Protein 2Z1C (pdb70)

Structure (mmCIF, N/CA/C/O backbone):
data_2Z1C
#
_entry.id   2Z1C
#
_cell.length_a   78.237
_cell.length_b   59.130
_cell.length_c   53.973
_cell.angle_alpha   90.00
_cell.angle_beta   109.01
_cell.angle_gamma   90.00
#
_symmetry.space_group_name_H-M   'C 1 2 1'
#
loop_
_entity.id
_entity.type
_entity.pdbx_description
1 polymer 'Hydrogenase expression/formation protein HypC'
2 non-polymer GLYCEROL
3 non-polymer 'TETRAETHYLENE GLYCOL'
4 water water
#
loop_
_atom_site.group_PDB
_atom_site.id
_atom_site.type_symbol
_atom_site.label_atom_id
_atom_site.label_alt_id
_atom_site.label_comp_id
_atom_site.label_asym_id
_atom_site.label_entity_id
_atom_site.label_seq_id
_atom_site.pdbx_PDB_ins_code
_atom_site.Cartn_x
_atom_site.Cartn_y
_atom_site.Cartn_z
_atom_site.occupancy
_atom_site.B_iso_or_equiv
_atom_site.auth_seq_id
_atom_site.auth_comp_id
_atom_site.auth_asym_id
_atom_site.auth_atom_id
_atom_site.pdbx_PDB_model_num
ATOM 1 N N . CYS A 1 2 ? 25.779 -1.929 31.505 1.00 72.75 2 CYS A N 1
ATOM 2 C CA . CYS A 1 2 ? 26.086 -3.355 31.827 1.00 72.42 2 CYS A CA 1
ATOM 3 C C . CYS A 1 2 ? 25.984 -3.642 33.321 1.00 71.81 2 CYS A C 1
ATOM 4 O O . CYS A 1 2 ? 25.228 -4.531 33.719 1.00 72.33 2 CYS A O 1
ATOM 7 N N . LEU A 1 3 ? 26.717 -2.888 34.138 1.00 70.56 3 LEU A N 1
ATOM 8 C CA . LEU A 1 3 ? 26.577 -2.930 35.596 1.00 69.02 3 LEU A CA 1
ATOM 9 C C . LEU A 1 3 ? 26.957 -1.576 36.199 1.00 67.52 3 LEU A C 1
ATOM 10 O O . LEU A 1 3 ? 28.130 -1.205 36.207 1.00 67.95 3 LEU A O 1
ATOM 15 N N . ALA A 1 4 ? 25.969 -0.850 36.712 1.00 65.38 4 ALA A N 1
ATOM 16 C CA . ALA A 1 4 ? 26.156 0.495 37.269 1.00 63.20 4 ALA A CA 1
ATOM 17 C C . ALA A 1 4 ? 26.668 1.517 36.249 1.00 61.28 4 ALA A C 1
ATOM 18 O O . ALA A 1 4 ? 27.441 2.417 36.585 1.00 60.71 4 ALA A O 1
ATOM 20 N N . VAL A 1 5 ? 26.206 1.373 35.009 1.00 58.46 5 VAL A N 1
ATOM 21 C CA . VAL A 1 5 ? 26.562 2.251 33.896 1.00 55.83 5 VAL A CA 1
ATOM 22 C C . VAL A 1 5 ? 26.072 3.677 34.174 1.00 53.58 5 VAL A C 1
ATOM 23 O O . VAL A 1 5 ? 24.989 3.846 34.721 1.00 53.34 5 VAL A O 1
ATOM 27 N N . PRO A 1 6 ? 26.863 4.703 33.816 1.00 51.76 6 PRO A N 1
ATOM 28 C CA . PRO A 1 6 ? 26.410 6.083 34.055 1.00 50.58 6 PRO A CA 1
ATOM 29 C C . PRO A 1 6 ? 25.169 6.499 33.270 1.00 48.86 6 PRO A C 1
ATOM 30 O O . PRO A 1 6 ? 24.951 6.054 32.145 1.00 48.18 6 PRO A O 1
ATOM 34 N N . GLY A 1 7 ? 24.365 7.371 33.870 1.00 47.01 7 GLY A N 1
ATOM 35 C CA . GLY A 1 7 ? 23.234 7.972 33.169 1.00 45.75 7 GLY A CA 1
ATOM 36 C C . GLY A 1 7 ? 23.334 9.478 33.123 1.00 45.20 7 GLY A C 1
ATOM 37 O O . GLY A 1 7 ? 24.033 10.090 33.935 1.00 43.86 7 GLY A O 1
ATOM 38 N N . LYS A 1 8 ? 22.619 10.080 32.180 1.00 43.27 8 LYS A N 1
ATOM 39 C CA . LYS A 1 8 ? 22.687 11.523 32.003 1.00 43.65 8 LYS A CA 1
ATOM 40 C C . LYS A 1 8 ? 21.549 12.200 32.744 1.00 43.34 8 LYS A C 1
ATOM 41 O O . LYS A 1 8 ? 20.385 11.887 32.528 1.00 42.51 8 LYS A O 1
ATOM 47 N N . VAL A 1 9 ? 21.875 13.195 33.565 1.00 43.11 9 VAL A N 1
ATOM 48 C CA . VAL A 1 9 ? 20.836 13.913 34.282 1.00 42.54 9 VAL A CA 1
ATOM 49 C C . VAL A 1 9 ? 20.139 14.852 33.317 1.00 43.43 9 VAL A C 1
ATOM 50 O O . VAL A 1 9 ? 20.763 15.714 32.672 1.00 42.78 9 VAL A O 1
ATOM 54 N N . ILE A 1 10 ? 18.817 14.696 33.211 1.00 43.11 10 ILE A N 1
ATOM 55 C CA . ILE A 1 10 ? 18.090 15.513 32.244 1.00 43.40 10 ILE A CA 1
ATOM 56 C C . ILE A 1 10 ? 17.155 16.520 32.925 1.00 43.40 10 ILE A C 1
ATOM 57 O O . ILE A 1 10 ? 16.856 17.556 32.347 1.00 42.15 10 ILE A O 1
ATOM 62 N N . GLU A 1 11 ? 16.719 16.205 34.143 1.00 42.70 11 GLU A N 1
ATOM 63 C CA . GLU A 1 11 ? 15.894 17.110 34.938 1.00 44.97 11 GLU A CA 1
ATOM 64 C C . GLU A 1 11 ? 16.258 17.024 36.418 1.00 43.63 11 GLU A C 1
ATOM 65 O O . GLU A 1 11 ? 16.692 15.976 36.883 1.00 44.30 11 GLU A O 1
ATOM 71 N N . VAL A 1 12 ? 16.176 18.142 37.132 1.00 43.16 12 VAL A N 1
ATOM 72 C CA . VAL A 1 12 ? 16.392 18.197 38.580 1.00 43.43 12 VAL A CA 1
ATOM 73 C C . VAL A 1 12 ? 15.256 18.985 39.252 1.00 44.51 12 VAL A C 1
ATOM 74 O O . VAL A 1 12 ? 14.970 20.127 38.892 1.00 43.87 12 VAL A O 1
ATOM 78 N N . ASN A 1 13 ? 14.593 18.351 40.212 1.00 44.04 13 ASN A N 1
ATOM 79 C CA . ASN A 1 13 ? 13.524 19.009 40.956 1.00 45.26 13 ASN A CA 1
ATOM 80 C C . ASN A 1 13 ? 13.785 18.709 42.422 1.00 45.32 13 ASN A C 1
ATOM 81 O O . ASN A 1 13 ? 13.471 17.622 42.920 1.00 45.26 13 ASN A O 1
ATOM 86 N N . GLY A 1 14 ? 14.451 19.647 43.082 1.00 45.01 14 GLY A N 1
ATOM 87 C CA . GLY A 1 14 ? 14.769 19.477 44.496 1.00 47.27 14 GLY A CA 1
ATOM 88 C C . GLY A 1 14 ? 15.786 18.354 44.584 1.00 46.83 14 GLY A C 1
ATOM 89 O O . GLY A 1 14 ? 16.773 18.375 43.842 1.00 47.35 14 GLY A O 1
ATOM 90 N N . PRO A 1 15 ? 15.520 17.349 45.446 1.00 47.59 15 PRO A N 1
ATOM 91 C CA . PRO A 1 15 ? 16.359 16.160 45.642 1.00 46.71 15 PRO A CA 1
ATOM 92 C C . PRO A 1 15 ? 16.068 15.008 44.682 1.00 46.08 15 PRO A C 1
ATOM 93 O O . PRO A 1 15 ? 16.643 13.929 44.851 1.00 46.43 15 PRO A O 1
ATOM 97 N N . VAL A 1 16 ? 15.251 15.239 43.657 1.00 44.95 16 VAL A N 1
ATOM 98 C CA . VAL A 1 16 ? 14.936 14.191 42.690 1.00 45.18 16 VAL A CA 1
ATOM 99 C C . VAL A 1 16 ? 15.354 14.578 41.282 1.00 45.25 16 VAL A C 1
ATOM 100 O O . VAL A 1 16 ? 14.976 15.648 40.779 1.00 45.21 16 VAL A O 1
ATOM 104 N N . ALA A 1 17 ? 16.072 13.671 40.621 1.00 43.86 17 ALA A N 1
ATOM 105 C CA . ALA A 1 17 ? 16.431 13.907 39.236 1.00 43.22 17 ALA A CA 1
ATOM 106 C C . ALA A 1 17 ? 15.749 12.895 38.335 1.00 42.67 17 ALA A C 1
ATOM 107 O O . ALA A 1 17 ? 15.470 11.776 38.770 1.00 44.10 17 ALA A O 1
ATOM 109 N N . VAL A 1 18 ? 15.571 13.265 37.071 1.00 41.76 18 VAL A N 1
ATOM 110 C CA . VAL A 1 18 ? 15.288 12.289 36.016 1.00 40.83 18 VAL A CA 1
ATOM 111 C C . VAL A 1 18 ? 16.612 12.078 35.266 1.00 42.71 18 VAL A C 1
ATOM 112 O O . VAL A 1 18 ? 17.254 13.032 34.820 1.00 42.88 18 VAL A O 1
ATOM 116 N N . VAL A 1 19 ? 16.988 10.818 35.115 1.00 41.33 19 VAL A N 1
ATOM 117 C CA . VAL A 1 19 ? 18.301 10.457 34.580 1.00 41.31 19 V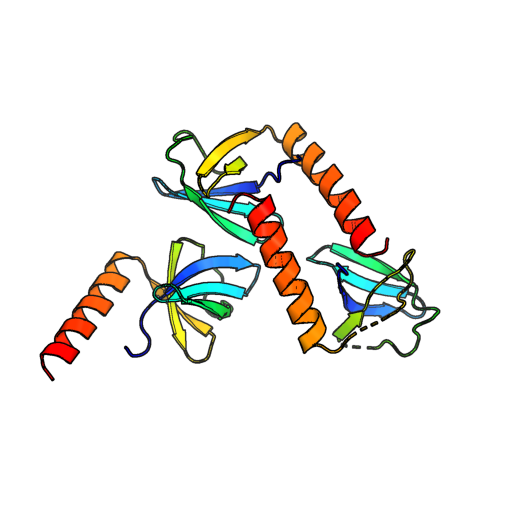AL A CA 1
ATOM 118 C C . VAL A 1 19 ? 18.044 9.471 33.444 1.00 42.17 19 VAL A C 1
ATOM 119 O O . VAL A 1 19 ? 17.260 8.539 33.600 1.00 43.35 19 VAL A O 1
ATOM 123 N N . ASP A 1 20 ? 18.717 9.675 32.315 1.00 40.92 20 ASP A N 1
ATOM 124 C CA . ASP A 1 20 ? 18.476 8.890 31.096 1.00 41.96 20 ASP A CA 1
ATOM 125 C C . ASP A 1 20 ? 19.593 7.868 30.975 1.00 42.37 20 ASP A C 1
ATOM 126 O O . ASP A 1 20 ? 20.772 8.228 30.911 1.00 43.34 20 ASP A O 1
ATOM 131 N N . PHE A 1 21 ? 19.213 6.590 30.995 1.00 42.69 21 PHE A N 1
ATOM 132 C CA . PHE A 1 21 ? 20.143 5.486 30.824 1.00 43.62 21 PHE A CA 1
ATOM 133 C C . PHE A 1 21 ? 19.810 4.853 29.487 1.00 43.26 21 PHE A C 1
ATOM 134 O O . PHE A 1 21 ? 18.877 4.045 29.393 1.00 42.35 21 PHE A O 1
ATOM 142 N N . GLY A 1 22 ? 20.546 5.260 28.453 1.00 43.46 22 GLY A N 1
ATOM 143 C CA . GLY A 1 22 ? 20.341 4.729 27.096 1.00 42.95 22 GLY A CA 1
ATOM 144 C C . GLY A 1 22 ? 18.925 4.805 26.556 1.00 43.01 22 GLY A C 1
ATOM 145 O O . GLY A 1 22 ? 18.485 3.906 25.837 1.00 42.95 22 GLY A O 1
ATOM 146 N N . GLY A 1 23 ? 18.206 5.869 26.898 1.00 43.01 23 GLY A N 1
ATOM 147 C CA . GLY A 1 23 ? 16.835 6.041 26.415 1.00 43.37 23 GLY A CA 1
ATOM 148 C C . GLY A 1 23 ? 15.803 5.868 27.509 1.00 42.67 23 GLY A C 1
ATOM 149 O O . GLY A 1 23 ? 14.714 6.429 27.431 1.00 43.33 23 GLY A O 1
ATOM 150 N N . VAL A 1 24 ? 16.161 5.121 28.552 1.00 42.92 24 VAL A N 1
ATOM 151 C CA . VAL A 1 24 ? 15.218 4.799 29.620 1.00 43.13 24 VAL A CA 1
ATOM 152 C C . VAL A 1 24 ? 15.417 5.761 30.777 1.00 43.40 24 VAL A C 1
ATOM 153 O O . VAL A 1 24 ? 16.465 5.768 31.419 1.00 43.84 24 VAL A O 1
ATOM 157 N N . LYS A 1 25 ? 14.384 6.546 31.068 1.00 43.55 25 LYS A N 1
ATOM 158 C CA . LYS A 1 25 ? 14.502 7.554 32.111 1.00 44.58 25 LYS A CA 1
ATOM 159 C C . LYS A 1 25 ? 14.049 6.957 33.440 1.00 44.18 25 LYS A C 1
ATOM 160 O O . LYS A 1 25 ? 13.033 6.243 33.498 1.00 44.73 25 LYS A O 1
ATOM 166 N N . ARG A 1 26 ? 14.802 7.240 34.496 1.00 43.90 26 ARG A N 1
ATOM 167 C CA . ARG A 1 26 ? 14.448 6.805 35.845 1.00 43.73 26 ARG A CA 1
ATOM 168 C C . ARG A 1 26 ? 14.553 7.979 36.799 1.00 44.53 26 ARG A C 1
ATOM 169 O O . ARG A 1 26 ? 15.382 8.861 36.595 1.00 43.73 26 ARG A O 1
ATOM 171 N N . GLU A 1 27 ? 13.748 7.948 37.855 1.00 43.38 27 GLU A N 1
ATOM 172 C CA . GLU A 1 27 ? 13.897 8.932 38.933 1.00 44.02 27 GLU A CA 1
ATOM 173 C C . GLU A 1 27 ? 15.024 8.503 39.869 1.00 43.10 27 GLU A C 1
ATOM 174 O O . GLU A 1 27 ? 15.140 7.324 40.212 1.00 42.32 27 GLU A O 1
ATOM 180 N N . VAL A 1 28 ? 15.862 9.461 40.259 1.00 41.99 28 VAL A N 1
ATOM 181 C CA . VAL A 1 28 ? 17.082 9.200 41.040 1.00 42.31 28 VAL A CA 1
ATOM 182 C C . VAL A 1 28 ? 17.196 10.247 42.135 1.00 41.56 28 VAL A C 1
ATOM 183 O O . VAL A 1 28 ? 17.009 11.437 41.871 1.00 41.60 28 VAL A O 1
ATOM 187 N N . ARG A 1 29 ? 17.476 9.798 43.356 1.00 41.17 29 ARG A N 1
ATOM 188 C CA . ARG A 1 29 ? 17.646 10.706 44.477 1.00 41.59 29 ARG A CA 1
ATOM 189 C C . ARG A 1 29 ? 19.020 11.368 44.461 1.00 42.39 29 ARG A C 1
ATOM 190 O O . ARG A 1 29 ? 20.032 10.715 44.232 1.00 41.96 29 ARG A O 1
ATOM 198 N N . LEU A 1 30 ? 19.036 12.680 44.681 1.00 42.31 30 LEU A N 1
ATOM 199 C CA . LEU A 1 30 ? 20.276 13.445 44.655 1.00 42.01 30 LEU A CA 1
ATOM 200 C C . LEU A 1 30 ? 20.815 13.875 46.013 1.00 42.08 30 LEU A C 1
ATOM 201 O O . LEU A 1 30 ? 21.742 14.686 46.061 1.00 43.67 30 LEU A O 1
ATOM 206 N N . ASP A 1 31 ? 20.275 13.338 47.108 1.00 41.15 31 ASP A N 1
ATOM 207 C CA . ASP A 1 31 ? 20.618 13.809 48.451 1.00 40.81 31 ASP A CA 1
ATOM 208 C C . ASP A 1 31 ? 22.123 13.774 48.704 1.00 40.36 31 ASP A C 1
ATOM 209 O O . ASP A 1 31 ? 22.637 14.623 49.432 1.00 38.87 31 ASP A O 1
ATOM 214 N N . LEU A 1 32 ? 22.813 12.785 48.140 1.00 40.74 32 LEU A N 1
ATOM 215 C CA . LEU A 1 32 ? 24.246 12.635 48.398 1.00 43.94 32 LEU A CA 1
ATOM 216 C C . LEU A 1 32 ? 25.082 13.598 47.554 1.00 44.36 32 LEU A C 1
ATOM 217 O O . LEU A 1 32 ? 26.261 13.822 47.842 1.00 44.56 32 LEU A O 1
ATOM 222 N N . MET A 1 33 ? 24.468 14.147 46.514 1.00 45.44 33 MET A N 1
ATOM 223 C CA . MET A 1 33 ? 25.133 15.021 45.559 1.00 47.55 33 MET A CA 1
ATOM 224 C C . MET A 1 33 ? 24.182 16.157 45.215 1.00 46.60 33 MET A C 1
ATOM 225 O O . MET A 1 33 ? 23.725 16.233 44.065 1.00 46.46 33 MET A O 1
ATOM 230 N N . PRO A 1 34 ? 23.859 17.021 46.191 1.00 47.79 34 PRO A N 1
ATOM 231 C CA . PRO A 1 34 ? 22.740 17.940 45.957 1.00 48.76 34 PRO A CA 1
ATOM 232 C C . PRO A 1 34 ? 22.978 19.059 44.933 1.00 49.71 34 PRO A C 1
ATOM 233 O O . PRO A 1 34 ? 22.007 19.701 44.512 1.00 50.98 34 PRO A O 1
ATOM 237 N N . ASP A 1 35 ? 24.230 19.242 44.514 1.00 49.32 35 ASP A N 1
ATOM 238 C CA . ASP A 1 35 ? 24.629 20.257 43.531 1.00 49.82 35 ASP A CA 1
ATOM 239 C C . ASP A 1 35 ? 24.486 19.755 42.090 1.00 47.55 35 ASP A C 1
ATOM 240 O O . ASP A 1 35 ? 24.728 20.509 41.140 1.00 47.53 35 ASP A O 1
ATOM 245 N N . THR A 1 36 ? 24.094 18.495 41.914 1.00 45.67 36 THR A N 1
ATOM 246 C CA . THR A 1 36 ? 23.937 17.921 40.574 1.00 44.58 36 THR A CA 1
ATOM 247 C C . THR A 1 36 ? 22.996 18.741 39.691 1.00 45.04 36 THR A C 1
ATOM 248 O O . THR A 1 36 ? 21.958 19.215 40.157 1.00 45.68 36 THR A O 1
ATOM 252 N N . LYS A 1 37 ? 23.360 18.888 38.421 1.00 43.99 37 LYS A N 1
ATOM 253 C CA . LYS A 1 37 ? 22.575 19.705 37.494 1.00 44.07 37 LYS A CA 1
ATOM 254 C C . LYS A 1 37 ? 22.277 18.959 36.200 1.00 42.53 37 LYS A C 1
ATOM 255 O O . LYS A 1 37 ? 22.973 17.996 35.840 1.00 41.32 37 LYS A O 1
ATOM 261 N N . PRO A 1 38 ? 21.219 19.385 35.484 1.00 42.05 38 PRO A N 1
ATOM 262 C CA . PRO A 1 38 ? 21.042 18.754 34.170 1.00 42.19 38 PRO A CA 1
ATOM 263 C C . PRO A 1 38 ? 22.303 18.898 33.324 1.00 42.01 38 PRO A C 1
ATOM 264 O O . PRO A 1 38 ? 22.886 19.993 33.244 1.00 41.56 38 PRO A O 1
ATOM 268 N N . GLY A 1 39 ? 22.691 17.802 32.684 1.00 42.31 39 GLY A N 1
ATOM 269 C CA . GLY A 1 39 ? 23.864 17.765 31.802 1.00 43.03 39 GLY A CA 1
ATOM 270 C C . GLY A 1 39 ? 24.987 17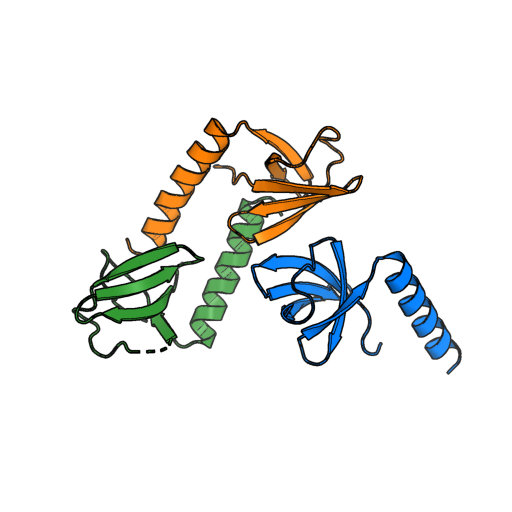.005 32.487 1.00 43.27 39 GLY A C 1
ATOM 271 O O . GLY A 1 39 ? 25.907 16.512 31.818 1.00 43.59 39 GLY A O 1
ATOM 272 N N . ASP A 1 40 ? 24.902 16.885 33.814 1.00 41.40 40 ASP A N 1
ATOM 273 C CA . ASP A 1 40 ? 25.837 16.045 34.548 1.00 42.67 40 ASP A CA 1
ATOM 274 C C . ASP A 1 40 ? 25.537 14.587 34.230 1.00 43.30 40 ASP A C 1
ATOM 275 O O 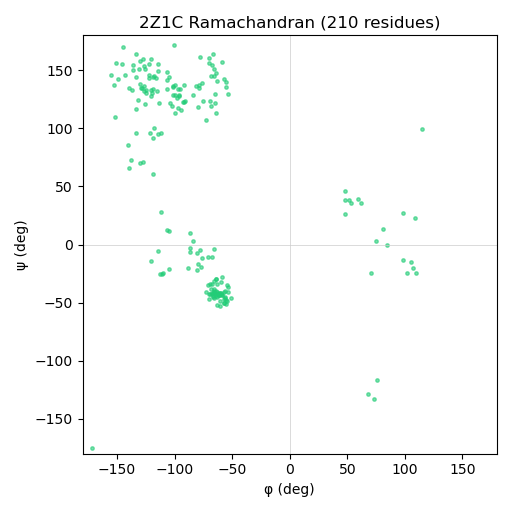. ASP A 1 40 ? 24.407 14.227 33.861 1.00 42.87 40 ASP A O 1
ATOM 280 N N . TRP A 1 41 ? 26.559 13.748 34.397 1.00 44.19 41 TRP A N 1
ATOM 281 C CA . TRP A 1 41 ? 26.361 12.304 34.413 1.00 43.98 41 TRP A CA 1
ATOM 282 C C . TRP A 1 41 ? 26.513 11.757 35.839 1.00 44.31 41 TRP A C 1
ATOM 283 O O . TRP A 1 41 ? 27.303 12.283 36.637 1.00 44.76 41 TRP A O 1
ATOM 294 N N . VAL A 1 42 ? 25.773 10.691 36.142 1.00 44.23 42 VAL A N 1
ATOM 295 C CA . VAL A 1 42 ? 25.826 10.078 37.470 1.00 44.16 42 VAL A CA 1
ATOM 296 C C . VAL A 1 42 ? 25.893 8.560 37.425 1.00 45.12 42 VAL A C 1
ATOM 297 O O . VAL A 1 42 ? 25.338 7.920 36.517 1.00 45.53 42 VAL A O 1
ATOM 301 N N . ILE A 1 43 ? 26.546 8.014 38.444 1.00 45.28 43 ILE A N 1
ATOM 302 C CA . ILE A 1 43 ? 26.457 6.592 38.751 1.00 45.37 43 ILE A CA 1
ATOM 303 C C . ILE A 1 43 ? 25.493 6.441 39.921 1.00 46.32 43 ILE A C 1
ATOM 304 O O . ILE A 1 43 ? 25.546 7.207 40.896 1.00 45.73 43 ILE A O 1
ATOM 309 N N . VAL A 1 44 ? 24.614 5.448 39.805 1.00 47.36 44 VAL A N 1
ATOM 310 C CA . VAL A 1 44 ? 23.488 5.273 40.721 1.00 47.78 44 VAL A CA 1
ATOM 311 C C . VAL A 1 44 ? 23.575 3.920 41.408 1.00 49.44 44 VAL A C 1
ATOM 312 O O . VAL A 1 44 ? 23.811 2.904 40.757 1.00 49.83 44 VAL A O 1
ATOM 316 N N . HIS A 1 45 ? 23.395 3.917 42.725 1.00 49.03 45 HIS A N 1
ATOM 317 C CA . HIS A 1 45 ? 23.318 2.697 43.510 1.00 50.26 45 HIS A CA 1
ATOM 318 C C . HIS A 1 45 ? 22.026 2.717 44.317 1.00 49.74 45 HIS A C 1
ATOM 319 O O . HIS A 1 45 ? 21.787 3.645 45.098 1.00 49.33 45 HIS A O 1
ATOM 326 N N . THR A 1 46 ? 21.183 1.709 44.103 1.00 48.74 46 THR A N 1
ATOM 327 C CA . THR A 1 46 ? 19.928 1.575 44.837 1.00 48.59 46 THR A CA 1
ATOM 328 C C . THR A 1 46 ? 19.143 2.894 44.852 1.00 47.62 46 THR A C 1
ATOM 329 O O . THR A 1 46 ? 18.676 3.343 45.897 1.00 46.96 46 THR A O 1
ATOM 333 N N . GLY A 1 47 ? 19.036 3.526 43.687 1.00 46.48 47 GLY A N 1
ATOM 334 C CA . GLY A 1 47 ? 18.203 4.721 43.526 1.00 46.30 47 GLY A CA 1
ATOM 335 C C . GLY A 1 47 ? 18.799 6.067 43.896 1.00 46.35 47 GLY A C 1
ATOM 336 O O . GLY A 1 47 ? 18.114 7.079 43.788 1.00 46.06 47 GLY A O 1
ATOM 337 N N . PHE A 1 48 ? 20.052 6.085 44.349 1.00 45.77 48 PHE A N 1
ATOM 338 C CA . PHE A 1 48 ? 20.723 7.323 44.734 1.00 45.13 48 PHE A CA 1
ATOM 339 C C . PHE A 1 48 ? 21.951 7.546 43.872 1.00 44.87 48 PHE A C 1
ATOM 340 O O . PHE A 1 48 ? 22.748 6.630 43.689 1.00 45.36 48 PHE A O 1
ATOM 348 N N . ALA A 1 49 ? 22.107 8.768 43.380 1.00 44.68 49 ALA A N 1
ATOM 349 C CA . ALA A 1 49 ? 23.339 9.193 42.701 1.00 44.38 49 ALA A CA 1
ATOM 350 C C . ALA A 1 49 ? 24.469 9.167 43.723 1.00 45.34 49 ALA A C 1
ATOM 351 O O . ALA A 1 49 ? 24.372 9.795 44.788 1.00 45.06 49 ALA A O 1
ATOM 353 N N . ILE A 1 50 ? 25.506 8.382 43.435 1.00 44.88 50 ILE A N 1
ATOM 354 C CA . ILE A 1 50 ? 26.627 8.254 44.370 1.00 45.26 50 ILE A CA 1
ATOM 355 C C . ILE A 1 50 ? 27.932 8.820 43.808 1.00 45.46 50 ILE A C 1
ATOM 356 O O . ILE A 1 50 ? 28.938 8.890 44.517 1.00 45.93 50 ILE A O 1
ATOM 361 N N . GLU A 1 51 ? 27.912 9.230 42.545 1.00 45.11 51 GLU A N 1
ATOM 362 C CA . GLU A 1 51 ? 29.045 9.925 41.957 1.00 46.74 51 GLU A CA 1
ATOM 363 C C . GLU A 1 51 ? 28.541 10.824 40.860 1.00 46.95 51 GLU A C 1
ATOM 364 O O . GLU A 1 51 ? 27.715 10.391 40.056 1.00 46.41 51 GLU A O 1
ATOM 370 N N . LYS A 1 52 ? 29.070 12.043 40.817 1.00 47.24 52 LYS A N 1
ATOM 371 C CA . LYS A 1 52 ? 28.816 12.925 39.686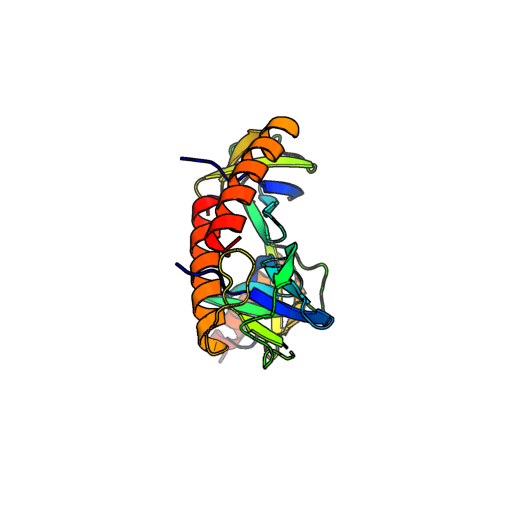 1.00 49.44 52 LYS A CA 1
ATOM 372 C C . LYS A 1 52 ? 30.034 12.900 38.772 1.00 47.99 52 LYS A C 1
ATOM 373 O O . LYS A 1 52 ? 31.183 12.936 39.225 1.00 47.11 52 LYS A O 1
ATOM 379 N N . LEU A 1 53 ? 29.786 12.803 37.471 1.00 46.70 53 LEU A N 1
ATOM 380 C CA . LEU A 1 53 ? 30.879 12.762 36.520 1.00 46.80 53 LEU A CA 1
ATOM 381 C C . LEU A 1 53 ? 30.504 13.493 35.243 1.00 47.12 53 LEU A C 1
ATOM 382 O O . LEU A 1 53 ? 29.348 13.871 35.043 1.00 45.59 53 LEU A O 1
ATOM 387 N N . ASP A 1 54 ? 31.500 13.698 34.393 1.00 46.35 54 ASP A N 1
ATOM 388 C CA . ASP A 1 54 ? 31.223 14.389 33.149 1.00 47.60 54 ASP A CA 1
ATOM 389 C C . ASP A 1 54 ? 31.104 13.393 32.005 1.00 47.68 54 ASP A C 1
ATOM 390 O O . ASP A 1 54 ? 31.355 12.191 32.182 1.00 47.02 54 ASP A O 1
ATOM 395 N N . GLU A 1 55 ? 30.682 13.898 30.849 1.00 47.51 55 GLU A N 1
ATOM 396 C CA . GLU A 1 55 ? 30.502 13.045 29.678 1.00 47.10 55 GLU A CA 1
ATOM 397 C C . GLU A 1 55 ? 31.760 12.270 29.277 1.00 45.91 55 GLU A C 1
ATOM 398 O O . GLU A 1 55 ? 31.674 11.098 28.908 1.00 46.10 55 GLU A O 1
ATOM 404 N N . LYS A 1 56 ? 32.922 12.911 29.358 1.00 45.43 56 LYS A N 1
ATOM 405 C CA . LYS A 1 56 ? 34.191 12.278 29.006 1.00 44.42 56 LYS A CA 1
ATOM 406 C C . LYS A 1 56 ? 34.450 11.008 29.811 1.00 44.91 56 LYS A C 1
ATOM 407 O O . LYS A 1 56 ? 34.822 9.967 29.271 1.00 43.59 56 LYS A O 1
ATOM 413 N N . LYS A 1 57 ? 34.239 11.098 31.119 1.00 44.33 57 LYS A N 1
ATOM 414 C CA . LYS A 1 57 ? 34.492 9.951 31.989 1.00 44.40 57 LYS A CA 1
ATOM 415 C C . LYS A 1 57 ? 33.436 8.871 31.764 1.00 43.53 57 LYS A C 1
ATOM 416 O O . LYS A 1 57 ? 33.746 7.679 31.816 1.00 42.51 57 LYS A O 1
ATOM 422 N N . ALA A 1 58 ? 32.201 9.289 31.488 1.00 43.17 58 ALA A N 1
ATOM 423 C CA . ALA A 1 58 ? 31.120 8.352 31.210 1.00 42.21 58 ALA A CA 1
ATOM 424 C C . ALA A 1 58 ? 31.435 7.537 29.965 1.00 41.76 58 ALA A C 1
ATOM 425 O O . ALA A 1 58 ? 31.193 6.330 29.932 1.00 40.00 58 ALA A O 1
ATOM 427 N N . MET A 1 59 ? 31.949 8.215 28.939 1.00 40.94 59 MET A N 1
ATOM 428 C CA . MET A 1 59 ? 32.391 7.571 27.703 1.00 41.11 59 MET A CA 1
ATOM 429 C C . MET A 1 59 ? 33.482 6.531 27.944 1.00 40.17 59 MET A C 1
ATOM 430 O O . MET A 1 59 ? 33.450 5.422 27.401 1.00 40.14 59 MET A O 1
ATOM 435 N N . GLU A 1 60 ? 34.448 6.883 28.785 1.00 39.75 60 GLU A N 1
ATOM 436 C CA . GLU A 1 60 ? 35.559 6.001 29.062 1.00 38.78 60 GLU A CA 1
ATOM 437 C C . GLU A 1 60 ? 35.069 4.758 29.794 1.00 38.52 60 GLU A C 1
ATOM 438 O O . GLU A 1 60 ? 35.492 3.662 29.467 1.00 36.87 60 GLU A O 1
ATOM 444 N N . ILE A 1 61 ? 34.134 4.941 30.723 1.00 39.40 61 ILE A N 1
ATOM 445 C CA . ILE A 1 61 ? 33.544 3.815 31.448 1.00 40.33 61 ILE A CA 1
ATOM 446 C C . ILE A 1 61 ? 32.808 2.912 30.464 1.00 40.11 61 ILE A C 1
ATOM 447 O O . ILE A 1 61 ? 32.953 1.704 30.533 1.00 39.39 61 ILE A O 1
ATOM 452 N N . LEU A 1 62 ? 32.025 3.484 29.552 1.00 40.73 62 LEU A N 1
ATOM 453 C CA . LEU A 1 62 ? 31.356 2.655 28.551 1.00 41.18 62 LEU A CA 1
ATOM 454 C C . LEU A 1 62 ? 32.334 1.918 27.655 1.00 40.39 62 LEU A C 1
ATOM 455 O O . LEU A 1 62 ? 32.128 0.741 27.343 1.00 40.86 62 LEU A O 1
ATOM 460 N N . GLU A 1 63 ? 33.394 2.594 27.222 1.00 40.06 63 GLU A N 1
ATOM 461 C CA . GLU A 1 63 ? 34.460 1.899 26.484 1.00 39.56 63 GLU A CA 1
ATOM 462 C C . GLU A 1 63 ? 35.084 0.734 27.253 1.00 38.89 63 GLU A C 1
ATOM 463 O O . GLU A 1 63 ? 35.353 -0.313 26.679 1.00 39.42 63 GLU A O 1
ATOM 469 N N . ALA A 1 64 ? 35.302 0.910 28.551 1.00 38.66 64 ALA A N 1
ATOM 470 C CA . ALA A 1 64 ? 35.843 -0.186 29.362 1.00 38.57 64 ALA A CA 1
ATOM 471 C C . ALA A 1 64 ? 34.871 -1.361 29.411 1.00 38.47 64 ALA A C 1
ATOM 472 O O . ALA A 1 64 ? 35.271 -2.492 29.200 1.00 39.41 64 ALA A O 1
ATOM 474 N N . TRP A 1 65 ? 33.583 -1.091 29.614 1.00 39.81 65 TRP A N 1
ATOM 475 C CA . TRP A 1 65 ? 32.581 -2.153 29.580 1.00 41.13 65 TRP A CA 1
ATOM 476 C C . TRP A 1 65 ? 32.564 -2.915 28.273 1.00 41.67 65 TRP A C 1
ATOM 477 O O . TRP A 1 65 ? 32.598 -4.145 28.248 1.00 41.55 65 TRP A O 1
ATOM 488 N N . ALA A 1 66 ? 32.505 -2.164 27.178 1.00 42.17 66 ALA A N 1
ATOM 489 C CA . ALA A 1 66 ? 32.568 -2.753 25.850 1.00 42.44 66 ALA A CA 1
ATOM 490 C C . ALA A 1 66 ? 33.805 -3.647 25.716 1.00 42.45 66 ALA A C 1
ATOM 491 O O . ALA A 1 66 ? 33.741 -4.741 25.151 1.00 42.62 66 ALA A O 1
ATOM 493 N N . GLU A 1 67 ? 34.930 -3.200 26.267 1.00 43.22 67 GLU A N 1
ATOM 494 C CA . GLU A 1 67 ? 36.178 -3.966 26.201 1.00 43.64 67 GLU A CA 1
ATOM 495 C C . GLU A 1 67 ? 36.160 -5.233 27.059 1.00 44.82 67 GLU A C 1
ATOM 496 O O . GLU A 1 67 ? 36.555 -6.293 26.573 1.00 44.77 67 GLU A O 1
ATOM 502 N N . VAL A 1 68 ? 35.709 -5.138 28.309 1.00 46.15 68 VAL A N 1
ATOM 503 C CA . VAL A 1 68 ? 35.631 -6.324 29.176 1.00 47.55 68 VAL A CA 1
ATOM 504 C C . VAL A 1 68 ? 34.687 -7.365 28.583 1.00 48.30 68 VAL A C 1
ATOM 505 O O . VAL A 1 68 ? 34.984 -8.555 28.607 1.00 47.99 68 VAL A O 1
ATOM 509 N N . GLU A 1 69 ? 33.539 -6.913 28.081 1.00 50.01 69 GLU A N 1
ATOM 510 C CA . GLU A 1 69 ? 32.562 -7.814 27.471 1.00 51.79 69 GLU A CA 1
ATOM 511 C C . GLU A 1 69 ? 33.083 -8.504 26.220 1.00 52.36 69 GLU A C 1
ATOM 512 O O . GLU A 1 69 ? 32.874 -9.707 26.037 1.00 52.95 69 GLU A O 1
ATOM 518 N N . LYS A 1 70 ? 33.778 -7.749 25.373 1.00 53.26 70 LYS A N 1
ATOM 519 C CA . LYS A 1 70 ? 34.470 -8.348 24.233 1.00 53.70 70 LYS A CA 1
ATOM 520 C C . LYS A 1 70 ? 35.530 -9.341 24.697 1.00 54.41 70 LYS A C 1
ATOM 521 O O . LYS A 1 70 ? 35.638 -10.429 24.133 1.00 54.17 70 LYS A O 1
ATOM 523 N N . ALA A 1 71 ? 36.296 -8.973 25.722 1.00 55.18 71 ALA A N 1
ATOM 524 C CA . ALA A 1 71 ? 37.392 -9.817 26.207 1.00 56.38 71 ALA A CA 1
ATOM 525 C C . ALA A 1 71 ? 36.900 -11.134 26.800 1.00 57.29 71 ALA A C 1
ATOM 526 O O . ALA A 1 71 ? 37.596 -12.149 26.727 1.00 56.90 71 ALA A O 1
ATOM 528 N N . MET A 1 72 ? 35.703 -11.105 27.380 1.00 58.59 72 MET A N 1
ATOM 529 C CA . MET A 1 72 ? 35.063 -12.308 27.898 1.00 60.41 72 MET A CA 1
ATOM 530 C C . MET A 1 72 ? 34.179 -13.020 26.878 1.00 60.33 72 MET A C 1
ATOM 531 O O . MET A 1 72 ? 33.716 -14.134 27.122 1.00 60.35 72 MET A O 1
ATOM 536 N N . CYS B 1 2 ? -1.806 28.224 23.900 1.00 51.02 2 CYS B N 1
ATOM 537 C CA . CYS B 1 2 ? -1.352 29.498 23.274 1.00 50.26 2 CYS B CA 1
ATOM 538 C C . CYS B 1 2 ? -0.677 30.467 24.232 1.00 48.21 2 CYS B C 1
ATOM 539 O O . CYS B 1 2 ? -0.621 31.660 23.911 1.00 48.72 2 CYS B O 1
ATOM 542 N N . LEU B 1 3 ? -0.283 30.006 25.416 1.00 44.86 3 LEU B N 1
ATOM 543 C CA . LEU B 1 3 ? 0.517 30.833 26.309 1.00 44.01 3 LEU B CA 1
ATOM 544 C C . LEU B 1 3 ? 1.826 30.122 26.577 1.00 43.80 3 LEU B C 1
ATOM 545 O O . LEU B 1 3 ? 1.855 28.944 26.964 1.00 44.62 3 LEU B O 1
ATOM 550 N N . ALA B 1 4 ? 2.924 30.832 26.361 1.00 43.82 4 ALA B N 1
ATOM 551 C CA . ALA B 1 4 ? 4.240 30.276 26.666 1.00 44.10 4 ALA B CA 1
ATOM 552 C C . ALA B 1 4 ? 4.491 30.141 28.159 1.00 45.04 4 ALA B C 1
ATOM 553 O O . ALA B 1 4 ? 3.870 30.831 28.973 1.00 44.59 4 ALA B O 1
ATOM 555 N N . VAL B 1 5 ? 5.453 29.295 28.521 1.00 43.75 5 VAL B N 1
ATOM 556 C CA . VAL B 1 5 ? 5.872 29.172 29.918 1.00 44.28 5 VAL B CA 1
ATOM 557 C C . VAL B 1 5 ? 7.344 29.576 29.982 1.00 45.09 5 VAL B C 1
ATOM 558 O O . VAL B 1 5 ? 8.207 28.779 29.607 1.00 45.98 5 VAL B O 1
ATOM 562 N N . PRO B 1 6 ? 7.623 30.813 30.414 1.00 45.44 6 PRO B N 1
ATOM 563 C CA . PRO B 1 6 ? 9.007 31.289 30.540 1.00 45.63 6 PRO B CA 1
ATOM 564 C C . PRO B 1 6 ? 9.768 30.507 31.624 1.00 44.24 6 PRO B C 1
ATOM 565 O O . PRO B 1 6 ? 9.173 30.005 32.594 1.00 43.76 6 PRO B O 1
ATOM 569 N N . GLY B 1 7 ? 11.081 30.405 31.447 1.00 44.13 7 GLY B N 1
ATOM 570 C CA . GLY B 1 7 ? 11.955 29.782 32.437 1.00 44.21 7 GLY B CA 1
ATOM 571 C C . GLY B 1 7 ? 13.181 30.655 32.578 1.00 44.50 7 GLY B C 1
ATOM 572 O O . GLY B 1 7 ? 13.513 31.418 31.662 1.00 45.01 7 GLY B O 1
ATOM 573 N N . LYS B 1 8 ? 13.819 30.581 33.740 1.00 44.32 8 LYS B N 1
ATOM 574 C CA . LYS B 1 8 ? 14.954 31.446 34.027 1.00 44.93 8 LYS B CA 1
ATOM 575 C C . LYS B 1 8 ? 16.275 30.719 33.823 1.00 44.88 8 LYS B C 1
ATOM 576 O O . LYS B 1 8 ? 16.507 29.644 34.394 1.00 44.74 8 LYS B O 1
ATOM 582 N N . VAL B 1 9 ? 17.156 31.337 33.045 1.00 44.25 9 VAL B N 1
ATOM 583 C CA . VAL B 1 9 ? 18.481 30.766 32.830 1.00 44.15 9 VAL B CA 1
ATOM 584 C C . VAL B 1 9 ? 19.268 30.873 34.131 1.00 45.05 9 VAL B C 1
ATOM 585 O O . VAL B 1 9 ? 19.417 31.954 34.703 1.00 44.39 9 VAL B O 1
ATOM 589 N N . ILE B 1 10 ? 19.754 29.745 34.635 1.00 45.30 10 ILE B N 1
ATOM 590 C CA . ILE B 1 10 ? 20.535 29.854 35.853 1.00 46.07 10 ILE B CA 1
ATOM 591 C C . ILE B 1 10 ? 22.014 29.577 35.618 1.00 45.62 10 ILE B C 1
ATOM 592 O O . ILE B 1 10 ? 22.860 30.096 36.346 1.00 45.54 10 ILE B O 1
ATOM 597 N N . GLU B 1 11 ? 22.326 28.826 34.566 1.00 45.15 11 GLU B N 1
ATOM 598 C CA . GLU B 1 11 ? 23.714 28.517 34.227 1.00 45.62 11 GLU B CA 1
ATOM 599 C C . GLU B 1 11 ? 23.887 28.345 32.716 1.00 45.25 11 GLU B C 1
ATOM 600 O O . GLU B 1 11 ? 22.997 27.822 32.046 1.00 44.61 11 GLU B O 1
ATOM 606 N N . VAL B 1 12 ? 25.016 28.805 32.183 1.00 44.21 12 VAL B N 1
ATOM 607 C CA . VAL B 1 12 ? 25.327 28.628 30.765 1.00 44.57 12 VAL B CA 1
ATOM 608 C C . VAL B 1 12 ? 26.684 27.941 30.592 1.00 45.02 12 VAL B C 1
ATOM 609 O O . VAL B 1 12 ? 27.664 28.365 31.197 1.00 44.59 12 VAL B O 1
ATOM 613 N N . ASN B 1 13 ? 26.728 26.897 29.765 1.00 45.66 13 ASN B N 1
ATOM 614 C CA . ASN B 1 13 ? 27.945 26.138 29.468 1.00 46.67 13 ASN B CA 1
ATOM 615 C C . ASN B 1 13 ? 28.002 25.746 27.991 1.00 46.76 13 ASN B C 1
ATOM 616 O O . ASN B 1 13 ? 27.578 24.655 27.612 1.00 46.83 13 ASN B O 1
ATOM 621 N N . GLY B 1 14 ? 28.510 26.646 27.157 1.00 46.76 14 GLY B N 1
ATOM 622 C CA . GLY B 1 14 ? 28.616 26.392 25.726 1.00 46.96 14 GLY B CA 1
ATOM 623 C C . GLY B 1 14 ? 27.275 26.434 25.018 1.00 46.83 14 GLY B C 1
ATOM 624 O O . GLY B 1 14 ? 26.503 27.370 25.220 1.00 46.97 14 GLY B O 1
ATOM 625 N N . PRO B 1 15 ? 27.007 25.431 24.163 1.00 46.77 15 PRO B N 1
ATOM 626 C CA . PRO B 1 15 ? 25.735 25.258 23.459 1.00 46.39 15 PRO B CA 1
ATOM 627 C C . PRO B 1 15 ? 24.524 24.944 24.340 1.00 45.56 15 PRO B C 1
ATOM 628 O O . PRO B 1 15 ? 23.429 24.810 23.798 1.00 44.68 15 PRO B O 1
ATOM 632 N N . VAL B 1 16 ? 24.716 24.779 25.648 1.00 45.31 16 VAL B N 1
ATOM 633 C CA . VAL B 1 16 ? 23.630 24.390 26.560 1.00 45.48 16 VAL B CA 1
ATOM 634 C C . VAL B 1 16 ? 23.511 25.190 27.858 1.00 45.11 16 VAL B C 1
ATOM 635 O O . VAL B 1 16 ? 24.507 25.553 28.472 1.00 44.63 16 VAL B O 1
ATOM 639 N N . ALA B 1 17 ? 22.274 25.411 28.299 1.00 45.58 17 ALA B N 1
ATOM 640 C CA . ALA B 1 17 ? 22.001 26.134 29.534 1.00 45.13 17 ALA B CA 1
ATOM 641 C C . ALA B 1 17 ? 21.185 25.262 30.475 1.00 44.80 17 ALA B C 1
ATOM 642 O O . ALA B 1 17 ? 20.456 24.377 30.023 1.00 45.32 17 ALA B O 1
ATOM 644 N N . VAL B 1 18 ? 21.292 25.544 31.770 1.00 43.86 18 VAL B N 1
ATOM 645 C CA . VAL B 1 18 ? 20.354 25.014 32.752 1.00 43.37 18 VAL B CA 1
ATOM 646 C C . VAL B 1 18 ? 19.310 26.114 32.952 1.00 44.28 18 VAL B C 1
ATOM 647 O O . VAL B 1 18 ? 19.654 27.264 33.237 1.00 43.65 18 VAL B O 1
ATOM 651 N N . VAL B 1 19 ? 18.038 25.759 32.813 1.00 43.16 19 VAL B N 1
ATOM 652 C CA . VAL B 1 19 ? 16.948 26.729 32.898 1.00 44.22 19 VAL B CA 1
ATOM 653 C C . VAL B 1 19 ? 15.912 26.203 33.890 1.00 45.17 19 VAL B C 1
ATOM 654 O O . VAL B 1 19 ? 15.542 25.024 33.858 1.00 45.39 19 VAL B O 1
ATOM 658 N N . ASP B 1 20 ? 15.450 27.083 34.769 1.00 44.77 20 ASP B N 1
ATOM 659 C CA . ASP B 1 20 ? 14.566 26.714 35.868 1.00 45.27 20 ASP B CA 1
ATOM 660 C C . ASP B 1 20 ? 13.131 27.144 35.576 1.00 45.30 20 ASP B C 1
ATOM 661 O O . ASP B 1 20 ? 12.857 28.327 35.327 1.00 45.80 20 ASP B O 1
ATOM 666 N N . PHE B 1 21 ? 12.225 26.173 35.576 1.00 45.69 21 PHE B N 1
ATOM 667 C CA . PHE B 1 21 ? 10.790 26.405 35.386 1.00 46.50 21 PHE B CA 1
ATOM 668 C C . PHE B 1 21 ? 10.088 26.021 36.683 1.00 47.60 21 PHE B C 1
ATOM 669 O O . PHE B 1 21 ? 9.790 24.842 36.923 1.00 47.19 21 PHE B O 1
ATOM 677 N N . GLY B 1 22 ? 9.855 27.011 37.539 1.00 48.36 22 GLY B N 1
ATOM 678 C CA . GLY B 1 22 ? 9.219 26.786 38.840 1.00 47.69 22 GLY B CA 1
ATOM 679 C C . GLY B 1 22 ? 9.823 25.703 39.717 1.00 47.92 22 GLY B C 1
ATOM 680 O O . GLY B 1 22 ? 9.098 24.978 40.410 1.00 48.03 22 GLY B O 1
ATOM 681 N N . GLY B 1 23 ? 11.152 25.611 39.709 1.00 45.11 23 GLY B N 1
ATOM 682 C CA . GLY B 1 23 ? 11.886 24.700 40.572 1.00 45.59 23 GLY B CA 1
ATOM 683 C C . GLY B 1 23 ? 12.420 23.502 39.819 1.00 44.61 23 GLY B C 1
ATOM 684 O O . GLY B 1 23 ? 13.262 22.756 40.338 1.00 45.00 23 GLY B O 1
ATOM 685 N N . VAL B 1 24 ? 11.890 23.304 38.616 1.00 44.53 24 VAL B N 1
ATOM 686 C CA . VAL B 1 24 ? 12.294 22.175 37.766 1.00 45.01 24 VAL B CA 1
ATOM 687 C C . VAL B 1 24 ? 13.378 22.675 36.830 1.00 43.11 24 VAL B C 1
ATOM 688 O O . VAL B 1 24 ? 13.145 23.546 35.991 1.00 44.88 24 VAL B O 1
ATOM 692 N N . LYS B 1 25 ? 14.575 22.123 36.984 1.00 43.32 25 LYS B N 1
ATOM 693 C CA . LYS B 1 25 ? 15.688 22.543 36.148 1.00 43.66 25 LYS B CA 1
ATOM 694 C C . LYS B 1 25 ? 15.856 21.587 34.973 1.00 42.76 25 LYS B C 1
ATOM 695 O O . LYS B 1 25 ? 15.850 20.372 35.172 1.00 42.29 25 LYS B O 1
ATOM 701 N N . ARG B 1 26 ? 16.027 22.149 33.784 1.00 41.90 26 ARG B N 1
ATOM 702 C CA . ARG B 1 26 ? 16.172 21.371 32.552 1.00 42.28 26 ARG B CA 1
ATOM 703 C C . ARG B 1 26 ? 17.341 21.901 31.735 1.00 42.54 26 ARG B C 1
ATOM 704 O O . ARG B 1 26 ? 17.810 23.025 31.947 1.00 43.39 26 ARG B O 1
ATOM 712 N N . GLU B 1 27 ? 17.789 21.102 30.771 1.00 42.86 27 GLU B N 1
ATOM 713 C CA . GLU B 1 27 ? 18.845 21.516 29.860 1.00 42.30 27 GLU B CA 1
ATOM 714 C C . GLU B 1 27 ? 18.205 22.064 28.589 1.00 41.68 27 GLU B C 1
ATOM 715 O O . GLU B 1 27 ? 17.292 21.458 28.030 1.00 42.39 27 GLU B O 1
ATOM 721 N N . VAL B 1 28 ? 18.709 23.203 28.139 1.00 41.53 28 VAL B N 1
ATOM 722 C CA . VAL B 1 28 ? 18.195 23.926 26.970 1.00 42.36 28 VAL B CA 1
ATOM 723 C C . VAL B 1 28 ? 19.312 24.222 25.954 1.00 42.92 28 VAL B C 1
ATOM 724 O O . VAL B 1 28 ? 20.376 24.707 26.329 1.00 42.96 28 VAL B O 1
ATOM 728 N N . ARG B 1 29 ? 19.066 23.940 24.677 1.00 43.06 29 ARG B N 1
ATOM 729 C CA . ARG B 1 29 ? 20.037 24.236 23.625 1.00 43.86 29 ARG B CA 1
ATOM 730 C C . ARG B 1 29 ? 20.000 25.711 23.241 1.00 44.01 29 ARG B C 1
ATOM 731 O O . ARG B 1 29 ? 18.924 26.320 23.089 1.00 42.41 29 ARG B O 1
ATOM 739 N N . LEU B 1 30 ? 21.194 26.272 23.076 1.00 43.45 30 LEU B N 1
ATOM 740 C CA . LEU B 1 30 ? 21.342 27.704 22.842 1.00 44.55 30 LEU B CA 1
ATOM 741 C C . LEU B 1 30 ? 21.719 28.080 21.404 1.00 44.91 30 LEU B C 1
ATOM 742 O O . LEU B 1 30 ? 22.063 29.234 21.135 1.00 45.23 30 LEU B O 1
ATOM 747 N N . ASP B 1 31 ? 21.623 27.124 20.482 1.00 45.25 31 ASP B N 1
ATOM 748 C CA . ASP B 1 31 ? 22.057 27.334 19.096 1.00 46.12 31 ASP B CA 1
ATOM 749 C C . ASP B 1 31 ? 21.424 28.559 18.441 1.00 46.19 31 ASP B C 1
ATOM 750 O O . ASP B 1 31 ? 22.076 29.246 17.648 1.00 45.90 31 ASP B O 1
ATOM 755 N N . LEU B 1 32 ? 20.160 28.819 18.770 1.00 46.55 32 LEU B N 1
ATOM 756 C CA . LEU B 1 32 ? 19.392 29.902 18.155 1.00 48.08 32 LEU B CA 1
ATOM 757 C C . LEU B 1 32 ? 19.536 31.236 18.880 1.00 48.55 32 LEU B C 1
ATOM 758 O O . LEU B 1 32 ? 19.278 32.291 18.304 1.00 49.49 32 LEU B O 1
ATOM 763 N N . MET B 1 33 ? 19.953 31.177 20.140 1.00 49.09 33 MET B N 1
ATOM 764 C CA . MET B 1 33 ? 20.143 32.364 20.965 1.00 49.76 33 MET B CA 1
ATOM 765 C C . MET B 1 33 ? 21.524 32.293 21.618 1.00 49.69 33 MET B C 1
ATOM 766 O O . MET B 1 33 ? 21.624 32.109 22.834 1.00 49.85 33 MET B O 1
ATOM 771 N N . PRO B 1 34 ? 22.599 32.441 20.824 1.00 49.75 34 PRO B N 1
ATOM 772 C CA . PRO B 1 34 ? 23.944 32.195 21.345 1.00 49.82 34 PRO B CA 1
ATOM 773 C C . PRO B 1 34 ? 24.362 33.231 22.382 1.00 49.85 34 PRO B C 1
ATOM 774 O O . PRO B 1 34 ? 25.370 33.061 23.067 1.00 50.47 34 PRO B O 1
ATOM 778 N N . ASP B 1 35 ? 23.567 34.288 22.487 1.00 50.16 35 ASP B N 1
ATOM 779 C CA . ASP B 1 35 ? 23.831 35.417 23.369 1.00 50.44 35 ASP B CA 1
ATOM 780 C C . ASP B 1 35 ? 23.304 35.202 24.790 1.00 49.76 35 ASP B C 1
ATOM 781 O O . ASP B 1 35 ? 23.575 36.012 25.677 1.00 49.84 35 ASP B O 1
ATOM 786 N N . THR B 1 36 ? 22.574 34.108 25.003 1.00 48.39 36 THR B N 1
ATOM 787 C CA . THR B 1 36 ? 21.953 33.798 26.288 1.00 47.65 36 THR B CA 1
ATOM 788 C C . THR B 1 36 ? 22.930 33.814 27.463 1.00 47.21 36 THR B C 1
ATOM 789 O O . THR B 1 36 ? 23.991 33.187 27.414 1.00 46.92 36 THR B O 1
ATOM 793 N N . LYS B 1 37 ? 22.561 34.539 28.516 1.00 46.37 37 LYS B N 1
ATOM 794 C CA . LYS B 1 37 ? 23.377 34.599 29.725 1.00 46.02 37 LYS B CA 1
ATOM 795 C C . LYS B 1 37 ? 22.532 34.267 30.958 1.00 45.94 37 LYS B C 1
ATOM 796 O O . LYS B 1 37 ? 21.300 34.350 30.898 1.00 45.07 37 LYS B O 1
ATOM 802 N N . PRO B 1 38 ? 23.178 33.865 32.069 1.00 45.61 38 PRO B N 1
ATOM 803 C CA . PRO B 1 38 ? 22.424 33.579 33.293 1.00 45.30 38 PRO B CA 1
ATOM 804 C C . PRO B 1 38 ? 21.606 34.798 33.708 1.00 44.83 38 PRO B C 1
ATOM 805 O O . PRO B 1 38 ? 22.076 35.926 33.556 1.00 45.19 38 PRO B O 1
ATOM 809 N N . GLY B 1 39 ? 20.401 34.575 34.222 1.00 44.58 39 GLY B N 1
ATOM 810 C CA . GLY B 1 39 ? 19.518 35.673 34.601 1.00 44.49 39 GLY B CA 1
ATOM 811 C C . GLY B 1 39 ? 18.435 35.923 33.564 1.00 44.42 39 GLY B C 1
ATOM 812 O O . GLY B 1 39 ? 17.365 36.433 33.882 1.00 44.88 39 GLY B O 1
ATOM 813 N N . ASP B 1 40 ? 18.699 35.539 32.320 1.00 44.31 40 ASP B N 1
ATOM 814 C CA . ASP B 1 40 ? 17.727 35.706 31.244 1.00 43.95 40 ASP B CA 1
ATOM 815 C C . ASP B 1 40 ? 16.480 34.852 31.449 1.00 44.08 40 ASP B C 1
ATOM 816 O O . ASP B 1 40 ? 16.547 33.750 32.002 1.00 44.08 40 ASP B O 1
ATOM 821 N N . TRP B 1 41 ? 15.343 35.394 31.028 1.00 43.72 41 TRP B N 1
ATOM 822 C CA . TRP B 1 41 ? 14.093 34.645 30.920 1.00 43.60 41 TRP B CA 1
ATOM 823 C C . TRP B 1 41 ? 13.961 34.230 29.455 1.00 43.36 41 TRP B C 1
ATOM 824 O O . TRP B 1 41 ? 14.088 35.059 28.556 1.00 43.47 41 TRP B O 1
ATOM 835 N N . VAL B 1 42 ? 13.768 32.937 29.208 1.00 44.05 42 VAL B N 1
ATOM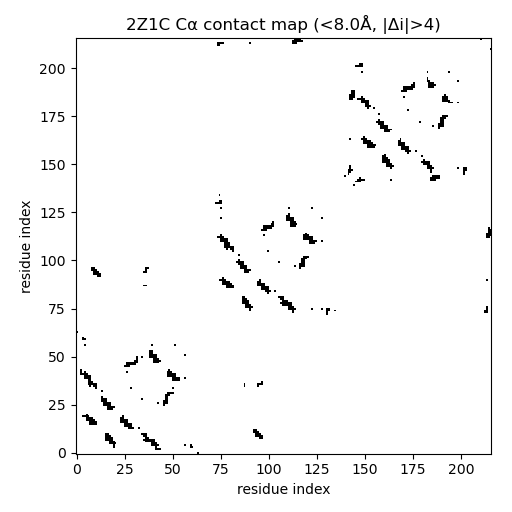 836 C CA . VAL B 1 42 ? 13.655 32.429 27.849 1.00 43.77 42 VAL B CA 1
ATOM 837 C C . VAL B 1 42 ? 12.379 31.609 27.679 1.00 44.19 42 VAL B C 1
ATOM 838 O O . VAL B 1 42 ? 11.835 31.084 28.652 1.00 45.58 42 VAL B O 1
ATOM 842 N N . ILE B 1 43 ? 11.898 31.566 26.440 1.00 44.11 43 ILE B N 1
ATOM 843 C CA . ILE B 1 43 ? 10.917 30.584 25.992 1.00 44.99 43 ILE B CA 1
ATOM 844 C C . ILE B 1 43 ? 11.627 29.539 25.138 1.00 44.89 43 ILE B C 1
ATOM 845 O O . ILE B 1 43 ? 12.544 29.858 24.376 1.00 45.45 43 ILE B O 1
ATOM 850 N N . VAL B 1 44 ? 11.175 28.296 25.258 1.00 44.65 44 VAL B N 1
ATOM 851 C CA . VAL B 1 44 ? 11.858 27.161 24.653 1.00 44.28 44 VAL B CA 1
ATOM 852 C C . VAL B 1 44 ? 10.859 26.479 23.736 1.00 44.21 44 VAL B C 1
ATOM 853 O O . VAL B 1 44 ? 9.668 26.430 24.044 1.00 42.67 44 VAL B O 1
ATOM 857 N N . HIS B 1 45 ? 11.352 25.977 22.609 1.00 43.38 45 HIS B N 1
ATOM 858 C CA . HIS B 1 45 ? 10.574 25.137 21.705 1.00 44.52 45 HIS B CA 1
ATOM 859 C C . HIS B 1 45 ? 11.502 24.026 21.227 1.00 43.38 45 HIS B C 1
ATOM 860 O O . HIS B 1 45 ? 12.653 24.283 20.879 1.00 43.66 45 HIS B O 1
ATOM 867 N N . THR B 1 46 ? 10.988 22.800 21.236 1.00 43.88 46 THR B N 1
ATOM 868 C CA . THR B 1 46 ? 11.739 21.594 20.891 1.00 44.52 46 THR B CA 1
ATOM 869 C C . THR B 1 46 ? 13.089 21.521 21.606 1.00 43.98 46 THR B C 1
ATOM 870 O O . THR B 1 46 ? 14.092 21.072 21.037 1.00 43.83 46 THR B O 1
ATOM 874 N N . GLY B 1 47 ? 13.097 21.947 22.866 1.00 44.19 47 GLY B N 1
ATOM 875 C CA . GLY B 1 47 ? 14.316 21.973 23.658 1.00 44.22 47 GLY B CA 1
ATOM 876 C C . GLY B 1 47 ? 15.307 23.082 23.342 1.00 44.11 47 GLY B C 1
ATOM 877 O O . GLY B 1 47 ? 16.404 23.093 23.904 1.00 44.14 47 GLY B O 1
ATOM 878 N N . PHE B 1 48 ? 14.962 23.972 22.411 1.00 43.54 48 PHE B N 1
ATOM 879 C CA . PHE B 1 48 ? 15.833 25.078 22.022 1.00 43.57 48 PHE B CA 1
ATOM 880 C C . PHE B 1 48 ? 15.301 26.396 22.573 1.00 43.99 48 PHE B C 1
ATOM 881 O O . PHE B 1 48 ? 14.112 26.682 22.426 1.00 42.88 48 PHE B O 1
ATOM 889 N N . ALA B 1 49 ? 16.166 27.220 23.159 1.00 43.48 49 ALA B N 1
ATOM 890 C CA . ALA B 1 49 ? 15.728 28.575 23.509 1.00 43.17 49 ALA B CA 1
ATOM 891 C C . ALA B 1 49 ? 15.423 29.310 22.211 1.00 43.12 49 ALA B C 1
ATOM 892 O O . ALA B 1 49 ? 16.230 29.274 21.285 1.00 41.22 49 ALA B O 1
ATOM 894 N N . ILE B 1 50 ? 14.250 29.931 22.130 1.00 43.52 50 ILE B N 1
ATOM 895 C CA . ILE B 1 50 ? 13.840 30.628 20.910 1.00 44.36 50 ILE B CA 1
ATOM 896 C C . ILE B 1 50 ? 13.559 32.112 21.125 1.00 44.67 50 ILE B C 1
ATOM 897 O O . ILE B 1 50 ? 13.440 32.859 20.161 1.00 44.56 50 ILE B O 1
ATOM 902 N N . GLU B 1 51 ? 13.425 32.543 22.375 1.00 44.90 51 GLU B N 1
ATOM 903 C CA . GLU B 1 51 ? 13.157 33.952 22.639 1.00 46.01 51 GLU B CA 1
ATOM 904 C C . GLU B 1 51 ? 13.608 34.370 24.024 1.00 45.06 51 GLU B C 1
ATOM 905 O O . GLU B 1 51 ? 13.539 33.568 24.946 1.00 45.06 51 GLU B O 1
ATOM 911 N N . LYS B 1 52 ? 14.073 35.612 24.150 1.00 43.49 52 LYS B N 1
ATOM 912 C CA . LYS B 1 52 ? 14.344 36.197 25.457 1.00 43.16 52 LYS B CA 1
ATOM 913 C C . LYS B 1 52 ? 13.179 37.099 25.862 1.00 43.72 52 LYS B C 1
ATOM 914 O O . LYS B 1 52 ? 12.651 37.854 25.035 1.00 43.33 52 LYS B O 1
ATOM 920 N N . LEU B 1 53 ? 12.761 37.026 27.120 1.00 43.81 53 LEU B N 1
ATOM 921 C CA . LEU B 1 53 ? 11.736 37.947 27.623 1.00 45.87 53 LEU B CA 1
ATOM 922 C C . LEU B 1 53 ? 12.342 38.851 28.680 1.00 46.37 53 LEU B C 1
ATOM 923 O O . LEU B 1 53 ? 13.245 38.433 29.396 1.00 46.12 53 LEU B O 1
ATOM 928 N N . ASP B 1 54 ? 11.839 40.074 28.805 1.00 47.57 54 ASP B N 1
ATOM 929 C CA . ASP B 1 54 ? 12.233 40.867 29.962 1.00 48.69 54 ASP B CA 1
ATOM 930 C C . ASP B 1 54 ? 11.477 40.418 31.209 1.00 48.70 54 ASP B C 1
ATOM 931 O O . ASP B 1 54 ? 10.475 39.697 31.127 1.00 49.18 54 ASP B O 1
ATOM 936 N N . GLU B 1 55 ? 12.017 40.790 32.363 1.00 49.21 55 GLU B N 1
ATOM 937 C CA . GLU B 1 55 ? 11.517 40.326 33.649 1.00 49.30 55 GLU B CA 1
ATOM 938 C C . GLU B 1 55 ? 10.028 40.622 33.790 1.00 48.73 55 GLU B C 1
ATOM 939 O O . GLU B 1 55 ? 9.256 39.727 34.133 1.00 49.55 55 GLU B O 1
ATOM 941 N N . LYS B 1 56 ? 9.633 41.856 33.491 1.00 48.42 56 LYS B N 1
ATOM 942 C CA . LYS B 1 56 ? 8.244 42.257 33.652 1.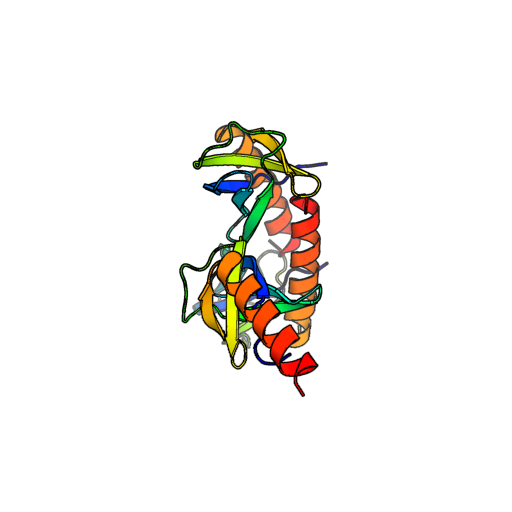00 47.97 56 LYS B CA 1
ATOM 943 C C . LYS B 1 56 ? 7.314 41.340 32.860 1.00 47.00 56 LYS B C 1
ATOM 944 O O . LYS B 1 56 ? 6.286 40.903 33.381 1.00 46.87 56 LYS B O 1
ATOM 950 N N . LYS B 1 57 ? 7.678 41.052 31.613 1.00 45.72 57 LYS B N 1
ATOM 951 C CA . LYS B 1 57 ? 6.811 40.282 30.733 1.00 44.75 57 LYS B CA 1
ATOM 952 C C . LYS B 1 57 ? 6.760 38.854 31.238 1.00 44.07 57 LYS B C 1
ATOM 953 O O . LYS B 1 57 ? 5.696 38.249 31.263 1.00 44.09 57 LYS B O 1
ATOM 959 N N . ALA B 1 58 ? 7.916 38.323 31.626 1.00 43.52 58 ALA B N 1
ATOM 960 C CA . ALA B 1 58 ? 7.998 36.962 32.130 1.00 44.11 58 ALA B CA 1
ATOM 961 C C . ALA B 1 58 ? 7.073 36.756 33.329 1.00 44.02 58 ALA B C 1
ATOM 962 O O . ALA B 1 58 ? 6.295 35.798 33.362 1.00 44.85 58 ALA B O 1
ATOM 964 N N . MET B 1 59 ? 7.170 37.644 34.311 1.00 44.19 59 MET B N 1
ATOM 965 C CA . MET B 1 59 ? 6.362 37.573 35.527 1.00 45.62 59 MET B CA 1
ATOM 966 C C . MET B 1 59 ? 4.868 37.662 35.215 1.00 45.02 59 MET B C 1
ATOM 967 O O . MET B 1 59 ? 4.048 36.960 35.805 1.00 44.84 59 MET B O 1
ATOM 972 N N . GLU B 1 60 ? 4.526 38.555 34.293 1.00 44.52 60 GLU B N 1
ATOM 973 C CA . GLU B 1 60 ? 3.145 38.765 33.876 1.00 43.89 60 GLU B CA 1
ATOM 974 C C . GLU B 1 60 ? 2.534 37.444 33.405 1.00 43.48 60 GLU B C 1
ATOM 975 O O . GLU B 1 60 ? 1.403 37.091 33.750 1.00 42.35 60 GLU B O 1
ATOM 981 N N . ILE B 1 61 ? 3.283 36.756 32.555 1.00 42.15 61 ILE B N 1
ATOM 982 C CA . ILE B 1 61 ? 2.826 35.499 31.967 1.00 42.57 61 ILE B CA 1
ATOM 983 C C . ILE B 1 61 ? 2.725 34.416 33.033 1.00 43.22 61 ILE B C 1
ATOM 984 O O . ILE B 1 61 ? 1.776 33.629 33.063 1.00 43.05 61 ILE B O 1
ATOM 989 N N . LEU B 1 62 ? 3.722 34.371 33.911 1.00 43.06 62 LEU B N 1
ATOM 990 C CA . LEU B 1 62 ? 3.719 33.412 35.013 1.00 44.20 62 LEU B CA 1
ATOM 991 C C . LEU B 1 62 ? 2.574 33.630 36.000 1.00 43.42 62 LEU B C 1
ATOM 992 O O . LEU B 1 62 ? 2.113 32.678 36.629 1.00 43.54 62 LEU B O 1
ATOM 997 N N . GLU B 1 63 ? 2.140 34.877 36.145 1.00 43.39 63 GLU B N 1
ATOM 998 C CA . GLU B 1 63 ? 0.998 35.213 36.982 1.00 42.93 63 GLU B CA 1
ATOM 999 C C . GLU B 1 63 ? -0.288 34.664 36.374 1.00 42.63 63 GLU B C 1
ATOM 1000 O O . GLU B 1 63 ? -1.142 34.179 37.113 1.00 43.38 63 GLU B O 1
ATOM 1002 N N . ALA B 1 64 ? -0.429 34.706 35.049 1.00 41.92 64 ALA B N 1
ATOM 1003 C CA . ALA B 1 64 ? -1.572 34.058 34.396 1.00 41.42 64 ALA B CA 1
ATOM 1004 C C . ALA B 1 64 ? -1.590 32.547 34.640 1.00 41.40 64 ALA B C 1
ATOM 1005 O O . ALA B 1 64 ? -2.639 31.970 34.939 1.00 40.21 64 ALA B O 1
ATOM 1007 N N . TRP B 1 65 ? -0.416 31.931 34.534 1.00 41.01 65 TRP B N 1
ATOM 1008 C CA . TRP B 1 65 ? -0.270 30.498 34.785 1.00 42.80 65 TRP B CA 1
ATOM 1009 C C . TRP B 1 65 ? -0.650 30.193 36.235 1.00 43.91 65 TRP B C 1
ATOM 1010 O O . TRP B 1 65 ? -1.322 29.201 36.502 1.00 45.32 65 TRP B O 1
ATOM 1021 N N . ALA B 1 66 ? -0.212 31.045 37.156 1.00 43.87 66 ALA B N 1
ATOM 1022 C CA . ALA B 1 66 ? -0.520 30.857 38.570 1.00 44.80 66 ALA B CA 1
ATOM 1023 C C . ALA B 1 66 ? -2.027 30.852 38.841 1.00 44.23 66 ALA B C 1
ATOM 1024 O O . ALA B 1 66 ? -2.486 30.145 39.742 1.00 44.10 66 ALA B O 1
ATOM 1026 N N . GLU B 1 67 ? -2.796 31.613 38.065 1.00 43.67 67 GLU B N 1
ATOM 1027 C CA . GLU B 1 67 ? -4.250 31.656 38.228 1.00 44.14 67 GLU B CA 1
ATOM 1028 C C . GLU B 1 67 ? -4.884 30.329 37.848 1.00 43.59 67 GLU B C 1
ATOM 1029 O O . GLU B 1 67 ? -5.791 29.847 38.528 1.00 43.40 67 GLU B O 1
ATOM 1035 N N . VAL B 1 68 ? -4.383 29.754 36.756 1.00 42.86 68 VAL B N 1
ATOM 1036 C CA . VAL B 1 68 ? -4.942 28.544 36.179 1.00 42.50 68 VAL B CA 1
ATOM 1037 C C . VAL B 1 68 ? -4.576 27.380 37.097 1.00 42.66 68 VAL B C 1
ATOM 1038 O O . VAL B 1 68 ? -5.406 26.515 37.369 1.00 42.52 68 VAL B O 1
ATOM 1042 N N . GLU B 1 69 ? -3.344 27.404 37.595 1.00 43.16 69 GLU B N 1
ATOM 1043 C CA . GLU B 1 69 ? -2.831 26.393 38.526 1.00 44.96 69 GLU B CA 1
ATOM 1044 C C . GLU B 1 69 ? -3.645 26.358 39.811 1.00 44.61 69 GLU B C 1
ATOM 1045 O O . GLU B 1 69 ? -4.030 25.286 40.275 1.00 45.45 69 GLU B O 1
ATOM 1051 N N . LYS B 1 70 ? -3.865 27.536 40.383 1.00 45.36 70 LYS B N 1
ATOM 1052 C CA . LYS B 1 70 ? -4.683 27.727 41.577 1.00 45.85 70 LYS B CA 1
ATOM 1053 C C . LYS B 1 70 ? -6.092 27.168 41.372 1.00 45.81 70 LYS B C 1
ATOM 1054 O O . LYS B 1 70 ? -6.632 26.476 42.244 1.00 45.31 70 LYS B O 1
ATOM 1060 N N . ALA B 1 71 ? -6.691 27.476 40.223 1.00 44.73 71 ALA B N 1
ATOM 1061 C CA . ALA B 1 71 ? -8.022 26.981 39.885 1.00 45.46 71 ALA B CA 1
ATOM 1062 C C . ALA B 1 71 ? -8.061 25.460 39.762 1.00 45.74 71 ALA B C 1
ATOM 1063 O O . ALA B 1 71 ? -8.883 24.808 40.406 1.00 46.16 71 ALA B O 1
ATOM 1065 N N . MET B 1 72 ? -7.156 24.891 38.969 1.00 46.29 72 MET B N 1
ATOM 1066 C CA . MET B 1 72 ? -7.090 23.443 38.810 1.00 47.38 72 MET B CA 1
ATOM 1067 C C . MET B 1 72 ? -6.855 22.729 40.143 1.00 46.51 72 MET B C 1
ATOM 1068 O O . MET B 1 72 ? -7.286 21.588 40.312 1.00 47.01 72 MET B O 1
ATOM 1073 N N . GLU B 1 73 ? -6.190 23.409 41.078 1.00 46.17 73 GLU B N 1
ATOM 1074 C CA . GLU B 1 73 ? -5.894 22.863 42.402 1.00 46.32 73 GLU B CA 1
ATOM 1075 C C . GLU B 1 73 ? -7.124 22.885 43.309 1.00 46.61 73 GLU B C 1
ATOM 1076 O O . GLU B 1 73 ? -7.183 22.163 44.305 1.00 46.26 73 GLU B O 1
ATOM 1082 N N . GLY B 1 74 ? -8.113 23.704 42.957 1.00 46.45 74 GLY B N 1
ATOM 1083 C CA . GLY B 1 74 ? -9.379 23.736 43.690 1.00 47.54 74 GLY B CA 1
ATOM 1084 C C . GLY B 1 74 ? -9.576 24.988 44.521 1.00 48.18 74 GLY B C 1
ATOM 1085 O O . GLY B 1 74 ? -10.358 24.997 45.472 1.00 48.56 74 GLY B O 1
ATOM 1086 N N . PHE B 1 75 ? -8.883 26.054 44.137 1.00 48.88 75 PHE B N 1
ATOM 1087 C CA . PHE B 1 75 ? -8.894 27.305 44.878 1.00 49.59 75 PHE B CA 1
ATOM 1088 C C . PHE B 1 75 ? -9.385 28.433 43.980 1.00 49.77 75 PHE B C 1
ATOM 1089 O O . PHE B 1 75 ? -9.468 28.295 42.758 1.00 49.36 75 PHE B O 1
ATOM 1098 N N . LEU C 1 3 ? -7.700 17.349 34.420 1.00 52.94 3 LEU C N 1
ATOM 1099 C CA . LEU C 1 3 ? -7.245 16.350 35.429 1.00 52.86 3 LEU C CA 1
ATOM 1100 C C . LEU C 1 3 ? -7.024 17.015 36.784 1.00 52.83 3 LEU C C 1
ATOM 1101 O O . LEU C 1 3 ? -6.693 18.198 36.857 1.00 52.71 3 LEU C O 1
ATOM 1106 N N . ALA C 1 4 ? -7.226 16.242 37.847 1.00 52.73 4 ALA C N 1
ATOM 1107 C CA . ALA C 1 4 ? -7.090 16.716 39.223 1.00 52.88 4 ALA C CA 1
ATOM 1108 C C . ALA C 1 4 ? -5.649 17.066 39.581 1.00 52.81 4 ALA C C 1
ATOM 1109 O O . ALA C 1 4 ? -4.714 16.541 38.979 1.00 52.91 4 ALA C O 1
ATOM 1111 N N . VAL C 1 5 ? -5.476 17.960 40.551 1.00 52.97 5 VAL C N 1
ATOM 1112 C CA . VAL C 1 5 ? -4.148 18.285 41.063 1.00 52.92 5 VAL C CA 1
ATOM 1113 C C . VAL C 1 5 ? -4.101 18.000 42.561 1.00 53.00 5 VAL C C 1
ATOM 1114 O O . VAL C 1 5 ? -4.496 18.839 43.372 1.00 53.07 5 VAL C O 1
ATOM 1118 N N . PRO C 1 6 ? -3.606 16.808 42.927 1.00 52.87 6 PRO C N 1
ATOM 1119 C CA . PRO C 1 6 ? -3.530 16.431 44.337 1.00 53.26 6 PRO C CA 1
ATOM 1120 C C . PRO C 1 6 ? -2.523 17.304 45.085 1.00 53.74 6 PRO C C 1
ATOM 1121 O O . PRO C 1 6 ? -1.710 18.043 44.437 1.00 53.55 6 PRO C O 1
ATOM 1125 N N . GLY C 1 7 ? -2.644 17.261 46.442 1.00 53.58 7 GLY C N 1
ATOM 1126 C CA . GLY C 1 7 ? -1.792 18.111 47.279 1.00 53.87 7 GLY C CA 1
ATOM 1127 C C . GLY C 1 7 ? -1.476 17.362 48.555 1.00 54.26 7 GLY C C 1
ATOM 1128 O O . GLY C 1 7 ? -2.226 16.464 48.948 1.00 54.20 7 GLY C O 1
ATOM 1129 N N . LYS C 1 8 ? -0.361 17.708 49.195 1.00 54.28 8 LYS C N 1
ATOM 1130 C CA . LYS C 1 8 ? 0.101 16.983 50.378 1.00 54.18 8 LYS C CA 1
ATOM 1131 C C . LYS C 1 8 ? 0.062 17.811 51.661 1.00 54.28 8 LYS C C 1
ATOM 1132 O O . LYS C 1 8 ? 0.708 18.858 51.762 1.00 54.29 8 LYS C O 1
ATOM 1134 N N . VAL C 1 9 ? -0.682 17.312 52.646 1.00 54.53 9 VAL C N 1
ATOM 1135 C CA . VAL C 1 9 ? -0.851 17.985 53.933 1.00 55.03 9 VAL C CA 1
ATOM 1136 C C . VAL C 1 9 ? 0.448 17.998 54.737 1.00 55.16 9 VAL C C 1
ATOM 1137 O O . VAL C 1 9 ? 0.982 16.942 55.076 1.00 55.48 9 VAL C O 1
ATOM 1141 N N . ILE C 1 10 ? 0.946 19.194 55.040 1.00 55.36 10 ILE C N 1
ATOM 1142 C CA . ILE C 1 10 ? 2.197 19.342 55.786 1.00 55.66 10 ILE C CA 1
ATOM 1143 C C . ILE C 1 10 ? 1.997 19.754 57.246 1.00 55.62 10 ILE C C 1
ATOM 1144 O O . ILE C 1 10 ? 2.880 19.543 58.080 1.00 55.47 10 ILE C O 1
ATOM 1149 N N . GLU C 1 11 ? 0.840 20.338 57.546 1.00 55.60 11 GLU C N 1
ATOM 1150 C CA . GLU C 1 11 ? 0.508 20.771 58.901 1.00 55.58 11 GLU C CA 1
ATOM 1151 C C . GLU C 1 11 ? -0.997 20.740 59.144 1.00 55.54 11 GLU C C 1
ATOM 1152 O O . GLU C 1 11 ? -1.786 20.797 58.202 1.00 55.50 11 GLU C O 1
ATOM 1154 N N . VAL C 1 12 ? -1.382 20.631 60.412 1.00 55.56 12 VAL C N 1
ATOM 1155 C CA . VAL C 1 12 ? -2.781 20.713 60.823 1.00 55.58 12 VAL C CA 1
ATOM 1156 C C . VAL C 1 12 ? -2.893 21.639 62.033 1.00 55.77 12 VAL C C 1
ATOM 1157 O O . VAL C 1 12 ? -2.332 21.369 63.098 1.00 55.57 12 VAL C O 1
ATOM 1161 N N . ASN C 1 13 ? -3.604 22.746 61.839 1.00 55.85 13 ASN C N 1
ATOM 1162 C CA . ASN C 1 13 ? -3.754 23.778 62.858 1.00 55.90 13 ASN C CA 1
ATOM 1163 C C . ASN C 1 13 ? -5.227 23.930 63.225 1.00 55.97 13 ASN C C 1
ATOM 1164 O O . ASN C 1 13 ? -5.815 24.998 63.042 1.00 56.03 13 ASN C O 1
ATOM 1169 N N . GLY C 1 14 ? -5.818 22.851 63.730 1.00 56.00 14 GLY C N 1
ATOM 1170 C CA . GLY C 1 14 ? -7.237 22.828 64.072 1.00 55.99 14 GLY C CA 1
ATOM 1171 C C . GLY C 1 14 ? -8.121 22.724 62.841 1.00 55.98 14 GLY C C 1
ATOM 1172 O O . GLY C 1 14 ? -8.064 21.722 62.126 1.00 55.89 14 GLY C O 1
ATOM 1173 N N . PRO C 1 15 ? -8.945 23.756 62.587 1.00 55.95 15 PRO C N 1
ATOM 1174 C CA . PRO C 1 15 ? -9.824 23.772 61.420 1.00 55.92 15 PRO C CA 1
ATOM 1175 C C . PRO C 1 15 ? -9.097 24.082 60.111 1.00 55.90 15 PRO C C 1
ATOM 1176 O O . PRO C 1 15 ? -9.675 23.918 59.035 1.00 55.80 15 PRO C O 1
ATOM 1180 N N . VAL C 1 16 ? -7.848 24.529 60.207 1.00 55.90 16 VAL C N 1
ATOM 1181 C CA . VAL C 1 16 ? -7.064 24.897 59.029 1.00 55.91 16 VAL C CA 1
ATOM 1182 C C . VAL C 1 16 ? -5.810 24.040 58.846 1.00 55.85 16 VAL C C 1
ATOM 1183 O O . VAL C 1 16 ? -5.172 23.630 59.815 1.00 55.81 16 VAL C O 1
ATOM 1187 N N . ALA C 1 17 ? -5.476 23.770 57.588 1.00 55.87 17 ALA C N 1
ATOM 1188 C CA . ALA C 1 17 ? -4.257 23.050 57.230 1.00 55.81 17 ALA C CA 1
ATOM 1189 C C . ALA C 1 17 ? -3.394 23.889 56.300 1.00 55.63 17 ALA C C 1
ATOM 1190 O O . ALA C 1 17 ? -3.908 24.656 55.484 1.00 55.59 17 ALA C O 1
ATOM 1192 N N . VAL C 1 18 ? -2.081 23.743 56.446 1.00 55.55 18 VAL C N 1
ATOM 1193 C CA . VAL C 1 18 ? -1.139 24.223 55.445 1.00 55.51 18 VAL C CA 1
ATOM 1194 C C . VAL C 1 18 ? -0.904 23.044 54.503 1.00 55.45 18 VAL C C 1
ATOM 1195 O O . VAL C 1 18 ? -0.516 21.960 54.939 1.00 55.34 18 VAL C O 1
ATOM 1199 N N . VAL C 1 19 ? -1.181 23.249 53.219 1.00 55.29 19 VAL C N 1
ATOM 1200 C CA . VAL C 1 19 ? -1.092 22.185 52.222 1.00 55.23 19 VAL C CA 1
ATOM 1201 C C . VAL C 1 19 ? -0.174 22.628 51.086 1.00 55.24 19 VAL C C 1
ATOM 1202 O O . VAL C 1 19 ? -0.300 23.745 50.580 1.00 55.01 19 VAL C O 1
ATOM 1206 N N . ASP C 1 20 ? 0.748 21.749 50.701 1.00 54.97 20 ASP C N 1
ATOM 1207 C CA . ASP C 1 20 ? 1.697 22.044 49.632 1.00 54.84 20 ASP C CA 1
ATOM 1208 C C . ASP C 1 20 ? 1.220 21.582 48.259 1.00 54.58 20 ASP C C 1
ATOM 1209 O O . ASP C 1 20 ? 0.947 20.397 48.047 1.00 54.60 20 ASP C O 1
ATOM 1214 N N . PHE C 1 21 ? 1.142 22.538 47.339 1.00 53.84 21 PHE C N 1
ATOM 1215 C CA . PHE C 1 21 ? 0.892 22.270 45.929 1.00 53.32 21 PHE C CA 1
ATOM 1216 C C . PHE C 1 21 ? 2.081 22.770 45.109 1.00 53.01 21 PHE C C 1
ATOM 1217 O O . PHE C 1 21 ? 2.137 23.937 44.715 1.00 52.92 21 PHE C O 1
ATOM 1225 N N . GLY C 1 22 ? 3.040 21.880 44.871 1.00 52.76 22 GLY C N 1
ATOM 1226 C CA . GLY C 1 22 ? 4.230 22.200 44.090 1.00 52.25 22 GLY C CA 1
ATOM 1227 C C . GLY C 1 22 ? 5.084 23.329 44.636 1.00 52.13 22 GLY C C 1
ATOM 1228 O O . GLY C 1 22 ? 5.597 24.147 43.872 1.00 52.05 22 GLY C O 1
ATOM 1229 N N . GLY C 1 23 ? 5.234 23.380 45.957 1.00 51.98 23 GLY C N 1
ATOM 1230 C CA . GLY C 1 23 ? 6.081 24.379 46.608 1.00 51.83 23 GLY C CA 1
ATOM 1231 C C . GLY C 1 23 ? 5.340 25.582 47.162 1.00 51.68 23 GLY C C 1
ATOM 1232 O O . GLY C 1 23 ? 5.899 26.366 47.930 1.00 51.49 23 GLY C O 1
ATOM 1233 N N . VAL C 1 24 ? 4.080 25.728 46.764 1.00 51.67 24 VAL C N 1
ATOM 1234 C CA . VAL C 1 24 ? 3.266 26.870 47.167 1.00 51.72 24 VAL C CA 1
ATOM 1235 C C . VAL C 1 24 ? 2.360 26.458 48.321 1.00 51.70 24 VAL C C 1
ATOM 1236 O O . VAL C 1 24 ? 1.468 25.623 48.158 1.00 51.67 24 VAL C O 1
ATOM 1240 N N . LYS C 1 25 ? 2.614 27.046 49.486 1.00 51.82 25 LYS C N 1
ATOM 1241 C CA . LYS C 1 25 ? 1.857 26.737 50.694 1.00 51.98 25 LYS C CA 1
ATOM 1242 C C . LYS C 1 25 ? 0.527 27.482 50.672 1.00 52.07 25 LYS C C 1
ATOM 1243 O O . LYS C 1 25 ? 0.492 28.713 50.631 1.00 51.99 25 LYS C O 1
ATOM 1249 N N . ARG C 1 26 ? -0.561 26.718 50.681 1.00 52.12 26 ARG C N 1
ATOM 1250 C CA . ARG C 1 26 ? -1.900 27.288 50.670 1.00 52.31 26 ARG C CA 1
ATOM 1251 C C . ARG C 1 26 ? -2.650 26.881 51.932 1.00 52.42 26 ARG C C 1
ATOM 1252 O O . ARG C 1 26 ? -2.467 25.772 52.445 1.00 52.45 26 ARG C O 1
ATOM 1260 N N . GLU C 1 27 ? -3.464 27.805 52.434 1.00 52.42 27 GLU C N 1
ATOM 1261 C CA . GLU C 1 27 ? -4.316 27.555 53.589 1.00 52.53 27 GLU C CA 1
ATOM 1262 C C . GLU C 1 27 ? -5.604 26.879 53.128 1.00 52.39 27 GLU C C 1
ATOM 1263 O O . GLU C 1 27 ? -6.275 27.349 52.206 1.00 52.51 27 GLU C O 1
ATOM 1269 N N . VAL C 1 28 ? -5.930 25.767 53.779 1.00 52.18 28 VAL C N 1
ATOM 1270 C CA . VAL C 1 28 ? -7.080 24.945 53.420 1.00 51.66 28 VAL C CA 1
ATOM 1271 C C . VAL C 1 28 ? -7.957 24.733 54.648 1.00 51.57 28 VAL C C 1
ATOM 1272 O O . VAL C 1 28 ? -7.455 24.482 55.742 1.00 51.41 28 VAL C O 1
ATOM 1276 N N . ARG C 1 29 ? -9.267 24.851 54.452 1.00 51.44 29 ARG C N 1
ATOM 1277 C CA . ARG C 1 29 ? -10.237 24.524 55.488 1.00 51.20 29 ARG C CA 1
ATOM 1278 C C . ARG C 1 29 ? -10.373 23.009 55.602 1.00 51.09 29 ARG C C 1
ATOM 1279 O O . ARG C 1 29 ? -10.389 22.299 54.593 1.00 50.92 29 ARG C O 1
ATOM 1287 N N . LEU C 1 30 ? -10.461 22.526 56.839 1.00 51.07 30 LEU C N 1
ATOM 1288 C CA . LEU C 1 30 ? -10.565 21.098 57.109 1.00 50.87 30 LEU C CA 1
ATOM 1289 C C . LEU C 1 30 ? -11.928 20.718 57.679 1.00 51.08 30 LEU C C 1
ATOM 1290 O O . LEU C 1 30 ? -12.038 19.727 58.398 1.00 50.94 30 LEU C O 1
ATOM 1295 N N . ASP C 1 31 ? -12.958 21.488 57.339 1.00 51.40 31 ASP C N 1
ATOM 1296 C CA . ASP C 1 31 ? -14.303 21.292 57.887 1.00 51.99 31 ASP C CA 1
ATOM 1297 C C . ASP C 1 31 ? -14.908 19.925 57.570 1.00 52.30 31 ASP C C 1
ATOM 1298 O O . ASP C 1 31 ? -15.339 19.211 58.477 1.00 52.19 31 ASP C O 1
ATOM 1303 N N . LEU C 1 32 ? -14.926 19.564 56.289 1.00 52.81 32 LEU C N 1
ATOM 1304 C CA . LEU C 1 32 ? -15.438 18.267 55.854 1.00 53.20 32 LEU C CA 1
ATOM 1305 C C . LEU C 1 32 ? -14.382 17.165 55.949 1.00 53.43 32 LEU C C 1
ATOM 1306 O O . LEU C 1 32 ? -14.637 16.018 55.576 1.00 53.44 32 LEU C O 1
ATOM 1308 N N . MET C 1 33 ? -13.203 17.519 56.455 1.00 53.75 33 MET C N 1
ATOM 1309 C CA . MET C 1 33 ? -12.111 16.565 56.628 1.00 53.94 33 MET C CA 1
ATOM 1310 C C . MET C 1 33 ? -11.378 16.729 57.963 1.00 54.11 33 MET C C 1
ATOM 1311 O O . MET C 1 33 ? -10.252 17.231 57.990 1.00 54.03 33 MET C O 1
ATOM 1313 N N . PRO C 1 34 ? -12.016 16.319 59.077 1.00 54.21 34 PRO C N 1
ATOM 1314 C CA . PRO C 1 34 ? -11.350 16.347 60.377 1.00 54.39 34 PRO C CA 1
ATOM 1315 C C . PRO C 1 34 ? -10.420 15.153 60.591 1.00 54.58 34 PRO C C 1
ATOM 1316 O O . PRO C 1 34 ? -9.511 15.223 61.419 1.00 54.52 34 PRO C O 1
ATOM 1320 N N . ASP C 1 35 ? -10.653 14.075 59.847 1.00 54.84 35 ASP C N 1
ATOM 1321 C CA . ASP C 1 35 ? -9.853 12.859 59.951 1.00 55.13 35 ASP C CA 1
ATOM 1322 C C . ASP C 1 35 ? -8.513 12.988 59.227 1.00 55.29 35 ASP C C 1
ATOM 1323 O O . ASP C 1 35 ? -7.671 12.090 59.299 1.00 55.28 35 ASP C O 1
ATOM 1325 N N . THR C 1 36 ? -8.322 14.110 58.541 1.00 55.56 36 THR C N 1
ATOM 1326 C CA . THR C 1 36 ? -7.088 14.380 57.807 1.00 55.89 36 THR C CA 1
ATOM 1327 C C . THR C 1 36 ? -5.937 14.685 58.764 1.00 56.12 36 THR C C 1
ATOM 1328 O O . THR C 1 36 ? -5.888 15.753 59.378 1.00 56.31 36 THR C O 1
ATOM 1332 N N . LYS C 1 37 ? -5.024 13.724 58.891 1.00 56.37 37 LYS C N 1
ATOM 1333 C CA . LYS C 1 37 ? -3.838 13.864 59.730 1.00 56.33 37 LYS C CA 1
ATOM 1334 C C . LYS C 1 37 ? -2.571 13.554 58.939 1.00 56.41 37 LYS C C 1
ATOM 1335 O O . LYS C 1 37 ? -2.374 14.070 57.835 1.00 56.46 37 LYS C O 1
ATOM 1337 N N . GLY C 1 39 ? 0.746 14.310 55.765 1.00 58.88 39 GLY C N 1
ATOM 1338 C CA . GLY C 1 39 ? 1.283 13.256 54.910 1.00 58.91 39 GLY C CA 1
ATOM 1339 C C . GLY C 1 39 ? 0.291 12.782 53.863 1.00 58.73 39 GLY C C 1
ATOM 1340 O O . GLY C 1 39 ? 0.678 12.268 52.810 1.00 58.93 39 GLY C O 1
ATOM 1341 N N . ASP C 1 40 ? -0.994 12.962 54.157 1.00 58.55 40 ASP C N 1
ATOM 1342 C CA . ASP C 1 40 ? -2.076 12.558 53.261 1.00 58.13 40 ASP C CA 1
ATOM 1343 C C . ASP C 1 40 ? -2.168 13.380 51.978 1.00 57.62 40 ASP C C 1
ATOM 1344 O O . ASP C 1 40 ? -1.907 14.587 51.964 1.00 57.68 40 ASP C O 1
ATOM 1346 N N . TRP C 1 41 ? -2.551 12.705 50.898 1.00 56.96 41 TRP C N 1
ATOM 1347 C CA . TRP C 1 41 ? -2.810 13.368 49.627 1.00 56.30 41 TRP C CA 1
ATOM 1348 C C . TRP C 1 41 ? -4.276 13.764 49.554 1.00 55.83 41 TRP C C 1
ATOM 1349 O O . TRP C 1 41 ? -5.163 12.919 49.694 1.00 55.62 41 TRP C O 1
ATOM 1360 N N . VAL C 1 42 ? -4.515 15.055 49.336 1.00 55.36 42 VAL C N 1
ATOM 1361 C CA . VAL C 1 42 ? -5.869 15.597 49.283 1.00 54.90 42 VAL C CA 1
ATOM 1362 C C . VAL C 1 42 ? -6.169 16.368 48.000 1.00 54.24 42 VAL C C 1
ATOM 1363 O O . VAL C 1 42 ? -5.281 16.933 47.350 1.00 54.05 42 VAL C O 1
ATOM 1367 N N . ILE C 1 43 ? -7.446 16.349 47.637 1.00 53.30 43 ILE C N 1
ATOM 1368 C CA . ILE C 1 43 ? -7.999 17.209 46.605 1.00 52.20 43 ILE C CA 1
ATOM 1369 C C . ILE C 1 43 ? -8.831 18.271 47.318 1.00 51.66 43 ILE C C 1
ATOM 1370 O O . ILE C 1 43 ? -9.493 17.986 48.322 1.00 51.26 43 ILE C O 1
ATOM 1375 N N . VAL C 1 44 ? -8.759 19.488 46.791 1.00 50.68 44 VAL C N 1
ATOM 1376 C CA . VAL C 1 44 ? -9.418 20.671 47.335 1.00 50.30 44 VAL C CA 1
ATOM 1377 C C . VAL C 1 44 ? -10.471 21.225 46.377 1.00 50.01 44 VAL C C 1
ATOM 1378 O O . VAL C 1 44 ? -10.302 21.184 45.153 1.00 49.70 44 VAL C O 1
ATOM 1382 N N . HIS C 1 45 ? -11.562 21.719 46.957 1.00 49.31 45 HIS C N 1
ATOM 1383 C CA . HIS C 1 45 ? -12.575 22.522 46.273 1.00 49.34 45 HIS C CA 1
ATOM 1384 C C . HIS C 1 45 ? -12.840 23.772 47.099 1.00 49.04 45 HIS C C 1
ATOM 1385 O O . HIS C 1 45 ? -12.911 23.694 48.322 1.00 48.88 45 HIS C O 1
ATOM 1392 N N . THR C 1 46 ? -12.968 24.916 46.431 1.00 49.42 46 THR C N 1
ATOM 1393 C CA . THR C 1 46 ? -13.336 26.181 47.070 1.00 49.89 46 THR C CA 1
ATOM 1394 C C . THR C 1 46 ? -12.533 26.488 48.340 1.00 50.00 46 THR C C 1
ATOM 1395 O O . THR C 1 46 ? -13.004 27.199 49.227 1.00 49.97 46 THR C O 1
ATOM 1399 N N . GLY C 1 47 ? -11.321 25.946 48.422 1.00 50.30 47 GLY C N 1
ATOM 1400 C CA . GLY C 1 47 ? -10.457 26.132 49.586 1.00 50.34 47 GLY C CA 1
ATOM 1401 C C . GLY C 1 47 ? -10.782 25.220 50.753 1.00 50.64 47 GLY C C 1
ATOM 1402 O O . GLY C 1 47 ? -10.312 25.447 51.868 1.00 50.38 47 GLY C O 1
ATOM 1403 N N . PHE C 1 48 ? -11.595 24.199 50.495 1.00 50.78 48 PHE C N 1
ATOM 1404 C CA . PHE C 1 48 ? -11.900 23.166 51.475 1.00 51.35 48 PHE C CA 1
ATOM 1405 C C . PHE C 1 48 ? -11.358 21.826 50.989 1.00 51.63 48 PHE C C 1
ATOM 1406 O O . PHE C 1 48 ? -11.555 21.461 49.830 1.00 51.47 48 PHE C O 1
ATOM 1408 N N . ALA C 1 49 ? -10.667 21.115 51.877 1.00 51.89 49 ALA C N 1
ATOM 1409 C CA . ALA C 1 49 ? -10.210 19.754 51.613 1.00 51.84 49 ALA C CA 1
ATOM 1410 C C . ALA C 1 49 ? -11.436 18.862 51.450 1.00 52.08 49 ALA C C 1
ATOM 1411 O O . ALA C 1 49 ? -12.196 18.663 52.404 1.00 51.48 49 ALA C O 1
ATOM 1413 N N . ILE C 1 50 ? -11.640 18.347 50.240 1.00 51.95 50 ILE C N 1
ATOM 1414 C CA . ILE C 1 50 ? -12.828 17.542 49.962 1.00 52.40 50 ILE C CA 1
ATOM 1415 C C . ILE C 1 50 ? -12.543 16.059 49.719 1.00 52.43 50 ILE C C 1
ATOM 1416 O O . ILE C 1 50 ? -13.415 15.220 49.943 1.00 52.23 50 ILE C O 1
ATOM 1421 N N . GLU C 1 51 ? -11.331 15.751 49.265 1.00 52.59 51 GLU C N 1
ATOM 1422 C CA . GLU C 1 51 ? -10.868 14.377 49.065 1.00 52.74 51 GLU C CA 1
ATOM 1423 C C . GLU C 1 51 ? -9.379 14.396 48.732 1.00 52.98 51 GLU C C 1
ATOM 1424 O O . GLU C 1 51 ? -8.627 13.489 49.103 1.00 53.10 51 GLU C O 1
ATOM 1430 N N . LEU C 1 53 ? -7.894 8.992 47.511 1.00 49.11 53 LEU C N 1
ATOM 1431 C CA . LEU C 1 53 ? -6.754 8.949 46.598 1.00 48.68 53 LEU C CA 1
ATOM 1432 C C . LEU C 1 53 ? -5.527 8.322 47.257 1.00 48.67 53 LEU C C 1
ATOM 1433 O O . LEU C 1 53 ? -4.816 8.977 48.023 1.00 48.33 53 LEU C O 1
ATOM 1435 N N . ASP C 1 54 ? -5.302 7.044 46.959 1.00 48.63 54 ASP C N 1
ATOM 1436 C CA . ASP C 1 54 ? -4.120 6.319 47.419 1.00 48.62 54 ASP C CA 1
ATOM 1437 C C . ASP C 1 54 ? -2.835 6.981 46.929 1.00 48.72 54 ASP C C 1
ATOM 1438 O O . ASP C 1 54 ? -2.847 7.702 45.929 1.00 48.31 54 ASP C O 1
ATOM 1440 N N . GLU C 1 55 ? -1.733 6.733 47.633 1.00 48.64 55 GLU C N 1
ATOM 1441 C CA . GLU C 1 55 ? -0.452 7.371 47.323 1.00 48.67 55 GLU C CA 1
ATOM 1442 C C . GLU C 1 55 ? 0.036 7.096 45.903 1.00 48.50 55 GLU C C 1
ATOM 1443 O O . GLU C 1 55 ? 0.512 8.005 45.215 1.00 48.66 55 GLU C O 1
ATOM 1445 N N . LYS C 1 56 ? -0.088 5.842 45.476 1.00 48.30 56 LYS C N 1
ATOM 1446 C CA . LYS C 1 56 ? 0.299 5.418 44.134 1.00 48.31 56 LYS C CA 1
ATOM 1447 C C . LYS C 1 56 ? -0.537 6.121 43.068 1.00 48.06 56 LYS C C 1
ATOM 1448 O O . LYS C 1 56 ? -0.037 6.438 41.987 1.00 48.66 56 LYS C O 1
ATOM 1450 N N . LYS C 1 57 ? -1.800 6.375 43.394 1.00 47.74 57 LYS C N 1
ATOM 1451 C CA . LYS C 1 57 ? -2.715 7.091 42.511 1.00 47.49 57 LYS C CA 1
ATOM 1452 C C . LYS C 1 57 ? -2.346 8.571 42.376 1.00 46.74 57 LYS C C 1
ATOM 1453 O O . LYS C 1 57 ? -2.359 9.122 41.272 1.00 46.62 57 LYS C O 1
ATOM 1459 N N . ALA C 1 58 ? -1.992 9.206 43.491 1.00 45.92 58 ALA C N 1
ATOM 1460 C CA . ALA C 1 58 ? -1.568 10.607 43.491 1.00 44.98 58 ALA C CA 1
ATOM 1461 C C . ALA C 1 58 ? -0.270 10.819 42.712 1.00 44.96 58 ALA C C 1
ATOM 1462 O O . ALA C 1 58 ? -0.113 11.809 41.980 1.00 44.18 58 ALA C O 1
ATOM 1464 N N . MET C 1 59 ? 0.661 9.885 42.875 1.00 44.50 59 MET C N 1
ATOM 1465 C CA . MET C 1 59 ? 1.927 9.944 42.152 1.00 44.71 59 MET C CA 1
ATOM 1466 C C . MET C 1 59 ? 1.706 9.779 40.650 1.00 44.49 59 MET C C 1
ATOM 1467 O O . MET C 1 59 ? 2.322 10.479 39.843 1.00 43.59 59 MET C O 1
ATOM 1472 N N . GLU C 1 60 ? 0.812 8.861 40.288 1.00 44.32 60 GLU C N 1
ATOM 1473 C CA . GLU C 1 60 ? 0.404 8.652 38.901 1.00 44.49 60 GLU C CA 1
ATOM 1474 C C . GLU C 1 60 ? -0.107 9.939 38.269 1.00 44.43 60 GLU C C 1
ATOM 1475 O O . GLU C 1 60 ? 0.340 10.326 37.187 1.00 44.53 60 GLU C O 1
ATOM 1481 N N . ILE C 1 61 ? -1.039 10.603 38.947 1.00 44.32 61 ILE C N 1
ATOM 1482 C CA . ILE C 1 61 ? -1.589 11.861 38.440 1.00 43.92 61 ILE C CA 1
ATOM 1483 C C . ILE C 1 61 ? -0.540 12.982 38.390 1.00 44.30 61 ILE C C 1
ATOM 1484 O O . ILE C 1 61 ? -0.512 13.789 37.451 1.00 43.37 61 ILE C O 1
ATOM 1489 N N . LEU C 1 62 ? 0.332 13.029 39.393 1.00 44.39 62 LEU C N 1
ATOM 1490 C CA . LEU C 1 62 ? 1.348 14.078 39.450 1.00 45.15 62 LEU C CA 1
ATOM 1491 C C . LEU C 1 62 ? 2.377 13.884 38.338 1.00 45.40 62 LEU C C 1
ATOM 1492 O O . LEU C 1 62 ? 2.894 14.857 37.774 1.00 45.02 62 LEU C O 1
ATOM 1497 N N . GLU C 1 63 ? 2.641 12.618 38.018 1.00 45.98 63 GLU C N 1
ATOM 1498 C CA . GLU C 1 63 ? 3.525 12.257 36.910 1.00 46.61 63 GLU C CA 1
ATOM 1499 C C . GLU C 1 63 ? 2.908 12.631 35.559 1.00 46.14 63 GLU C C 1
ATOM 1500 O O . GLU C 1 63 ? 3.625 13.000 34.625 1.00 45.20 63 GLU C O 1
ATOM 1506 N N . ALA C 1 64 ? 1.581 12.539 35.468 1.00 45.77 64 ALA C N 1
ATOM 1507 C CA . ALA C 1 64 ? 0.864 12.931 34.260 1.00 45.71 64 ALA C CA 1
ATOM 1508 C C . ALA C 1 64 ? 0.992 14.438 34.071 1.00 45.69 64 ALA C C 1
ATOM 1509 O O . ALA C 1 64 ? 1.302 14.912 32.974 1.00 46.05 64 ALA C O 1
ATOM 1511 N N . TRP C 1 65 ? 0.803 15.182 35.157 1.00 45.61 65 TRP C N 1
ATOM 1512 C CA . TRP C 1 65 ? 0.984 16.632 35.124 1.00 46.59 65 TRP C CA 1
ATOM 1513 C C . TRP C 1 65 ? 2.415 17.076 34.811 1.00 46.56 65 TRP C C 1
ATOM 1514 O O . TRP C 1 65 ? 2.620 18.044 34.075 1.00 46.45 65 TRP C O 1
ATOM 1525 N N . ALA C 1 66 ? 3.384 16.375 35.392 1.00 45.95 66 ALA C N 1
ATOM 1526 C CA . ALA C 1 66 ? 4.797 16.571 35.090 1.00 46.01 66 ALA C CA 1
ATOM 1527 C C . ALA C 1 66 ? 5.041 16.523 33.580 1.00 46.08 66 ALA C C 1
ATOM 1528 O O . ALA C 1 66 ? 5.735 17.386 33.043 1.00 46.39 66 ALA C O 1
ATOM 1530 N N . GLU C 1 67 ? 4.452 15.534 32.910 1.00 44.98 67 GLU C N 1
ATOM 1531 C CA . GLU C 1 67 ? 4.559 15.345 31.463 1.00 45.09 67 GLU C CA 1
ATOM 1532 C C . GLU C 1 67 ? 3.908 16.478 30.679 1.00 44.65 67 GLU C C 1
ATOM 1533 O O . GLU C 1 67 ? 4.482 16.981 29.713 1.00 44.80 67 GLU C O 1
ATOM 1539 N N . VAL C 1 68 ? 2.697 16.853 31.082 1.00 44.42 68 VAL C N 1
ATOM 1540 C CA . VAL C 1 68 ? 2.010 17.999 30.478 1.00 43.77 68 VAL C CA 1
ATOM 1541 C C . VAL C 1 68 ? 2.796 19.313 30.632 1.00 44.23 68 VAL C C 1
ATOM 1542 O O . VAL C 1 68 ? 2.904 20.103 29.690 1.00 43.99 68 VAL C O 1
ATOM 1546 N N . GLU C 1 69 ? 3.366 19.553 31.809 1.00 44.56 69 GLU C N 1
ATOM 1547 C CA . GLU C 1 69 ? 4.123 20.784 32.064 1.00 45.15 69 GLU C CA 1
ATOM 1548 C C . GLU C 1 69 ? 5.373 20.840 31.203 1.00 45.31 69 GLU C C 1
ATOM 1549 O O . GLU C 1 69 ? 5.739 21.873 30.637 1.00 44.15 69 GLU C O 1
ATOM 1555 N N . LYS C 1 70 ? 6.027 19.694 31.098 1.00 44.24 70 LYS C N 1
ATOM 1556 C CA . LYS C 1 70 ? 7.220 19.604 30.269 1.00 44.83 70 LYS C CA 1
ATOM 1557 C C . LYS C 1 70 ? 6.890 19.958 28.818 1.00 44.08 70 LYS C C 1
ATOM 1558 O O . LYS C 1 70 ? 7.668 20.663 28.184 1.00 45.81 70 LYS C O 1
ATOM 1564 N N . ALA C 1 71 ? 5.758 19.487 28.295 1.00 44.23 71 ALA C N 1
ATOM 1565 C CA . ALA C 1 71 ? 5.373 19.780 26.910 1.00 44.10 71 ALA C CA 1
ATOM 1566 C C . ALA C 1 71 ? 5.083 21.262 26.771 1.00 44.86 71 ALA C C 1
ATOM 1567 O O . ALA C 1 71 ? 5.472 21.880 25.783 1.00 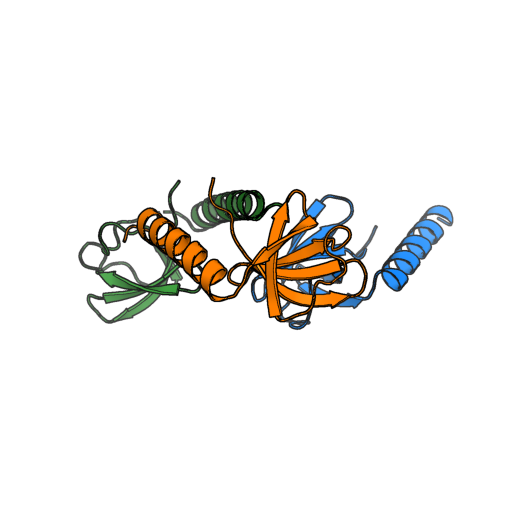45.25 71 ALA C O 1
ATOM 1569 N N . MET C 1 72 ? 4.354 21.807 27.739 1.00 44.30 72 MET C N 1
ATOM 1570 C CA . MET C 1 72 ? 3.973 23.223 27.675 1.00 44.32 72 MET C CA 1
ATOM 1571 C C . MET C 1 72 ? 5.192 24.139 27.741 1.00 43.88 72 MET C C 1
ATOM 1572 O O . MET C 1 72 ? 5.186 25.258 27.188 1.00 44.28 72 MET C O 1
ATOM 1577 N N . GLU C 1 73 ? 6.223 23.652 28.421 1.00 43.66 73 GLU C N 1
ATOM 1578 C CA . GLU C 1 73 ? 7.479 24.386 28.590 1.00 44.23 73 GLU C CA 1
ATOM 1579 C C . GLU C 1 73 ? 8.399 24.298 27.390 1.00 44.31 73 GLU C C 1
ATOM 1580 O O . GLU C 1 73 ? 9.435 24.966 27.371 1.00 44.38 73 GLU C O 1
ATOM 1586 N N . GLY C 1 74 ? 8.014 23.465 26.427 1.00 45.03 74 GLY C N 1
ATOM 1587 C CA . GLY C 1 74 ? 8.695 23.377 25.141 1.00 45.82 74 GLY C CA 1
ATOM 1588 C C . GLY C 1 74 ? 9.689 22.242 25.014 1.00 46.21 74 GLY C C 1
ATOM 1589 O O . GLY C 1 74 ? 10.620 22.344 24.212 1.00 46.64 74 GLY C O 1
ATOM 1590 N N . PHE C 1 75 ? 9.475 21.158 25.765 1.00 46.68 75 PHE C N 1
ATOM 1591 C CA . PHE C 1 75 ? 10.351 19.987 25.746 1.00 46.35 75 PHE C CA 1
ATOM 1592 C C . PHE C 1 75 ? 9.557 18.738 25.433 1.00 47.45 75 PHE C C 1
ATOM 1593 O O . PHE C 1 75 ? 8.367 18.794 25.139 1.00 48.20 75 PHE C O 1
#

CATH classification: 2.30.30.140

Secondary structure (DSSP, 8-state):
--S--EEEEEEETTEEEEEETTEEEEEE-TTSTT--BTBEEEEETTEEEEEE-HHHHHHHHHHHHHHHHH-/-----EEEEEEETTEEEEEETTEEEEEE-TT-TT--TT-EEEEETTEEEEEE-HHHHHHHHHHHHHHHHHHHT-/----EEEEEEETTEEEEEETTEEEEEE-TT-SS----EE-EETTEE----HHHHHHHHHHHHHHHHHHTT-

Radius of gyration: 20.24 Å; Cα contacts (8 Å, |Δi|>4): 421; chains: 3; bounding box: 53×55×46 Å

Solvent-accessible surface area: 12481 Å² total; per-residue (Å²): 94,133,55,32,4,0,70,0,44,33,4,72,46,73,47,0,29,0,35,58,90,59,107,109,41,105,4,103,0,65,109,43,102,126,6,72,4,26,16,52,0,21,30,96,136,35,65,0,73,54,75,12,88,116,152,95,2,112,93,39,69,102,54,55,66,116,68,88,86,81,177,189,82,33,18,2,0,85,1,81,47,48,75,56,87,36,1,4,0,35,9,85,32,24,47,14,43,0,101,6,74,120,31,109,114,10,135,72,42,15,40,0,26,6,116,105,16,54,0,82,85,125,20,95,62,150,87,0,119,80,16,52,58,44,40,45,117,71,78,84,62,78,16,14,70,141,35,23,5,0,20,7,97,37,77,72,55,81,34,0,46,0,39,7,77,57,71,127,44,127,0,112,8,100,84,18,119,100,21,100,79,43,59,9,33,1,102,137,14,27,2,92,111,58,73,62,75,103,0,113,115,20,55,88,37,32,43,125,69,71,61,62,76,16,11,63

Nearest PDB structures (foldseek):
  2z1c-assembly1_A  TM=1.014E+00  e=1.310E-13  Thermococcus kodakarensis KOD1
  3vyr-assembly1_A  TM=7.467E-01  e=1.031E-10  Thermococcus kodakarensis KOD1
  3vyt-assembly1_A-2  TM=9.652E-01  e=9.355E-09  Thermococcus kodakarensis KOD1
  2z1c-assembly3_C  TM=8.285E-01  e=1.126E-08  Thermococcus kodakarensis KOD1
  3wwv-assembly1_A-2  TM=6.873E-01  e=1.056E-01  Pyrococcus horikoshii OT3

Foldseek 3Di:
DPQQKWFFAQDDQQWTWTADPNDTDIAGEPCPRVDDGQWIFGGDPRYGPDTHHPVVSVVVVVVVVVVVVVD/DAFQKWFFAADDQQWTWTHRPNDTDIAGAPQPRVDDGGWIFTGDPRHTHDTDDPVVNVVSVVVVVVVVVVVVPD/DFQKWFFDDDDDQWTFIDRPNDTDIAGCPVPPVDDSDIFGDDPRYTDGADPVGNVVVVVVVVVVVVVVVPD

Sequence (216 aa):
CLAVPGKVIEVNGPVAVVDFGGVKREVRLDLMPDTKPGDWVIVHTGFAIEKLDEKKAMEILEAWAEVEKAMCLAVPGKVIEVNGPVAVVDFGGVKREVRLDLMPDTKPGDWVIVHTGFAIEKLDEKKAMEILEAWAEVEKAMEGFLAVPGKVIEVNGPVAVVDFGGVKREVRLDLMPDTKGDWVIVHTGFAIELDEKKAMEILEAWAEVEKAMEGF

Organism: Thermococcus kodakarensis (strain ATCC BAA-918 / JCM 12380 / KOD1) (NCBI:txid69014)

InterPro domains:
  IPR001109 Hydrogenase expression/formation protein, HupF/HypC [PF01455] (1-65)
  IPR001109 Hydrogenase expression/formation protein, HupF/HypC [PR00445] (2-9)
  IPR001109 Hydrogenase expression/form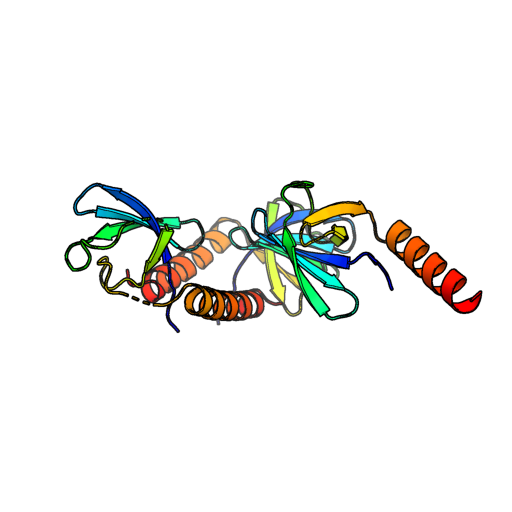ation protein, HupF/HypC [PR00445] (17-33)
  IPR001109 Hydrogenase expression/formation protein, HupF/HypC [PR00445] (38-54)
  IPR001109 Hydrogenase expression/formation protein, HupF/HypC [PR00445] (56-68)
  IPR001109 Hydrogenase expression/formation protein, HupF/HypC [PTHR35177] (1-74)
  IPR001109 Hydrogenase expression/formation protein, HupF/HypC [TIGR00074] (1-73)
  IPR019812 Hydrogenase assembly chaperone, conserved site [PS01097] (1-9)

GO terms:
  GO:0005515 protein binding (F, IPI)

B-factor: mean 48.42, std 5.68, range [28.16, 74.2]